Protein AF-A0A1R1PFE2-F1 (afdb_monomer)

Radius of gyration: 29.37 Å; Cα contacts (8 Å, |Δi|>4): 276; chains: 1; bounding box: 114×38×49 Å

Solvent-accessible surface area (backbone atoms only — not comparable to full-atom values): 11641 Å² total; per-residue (Å²): 134,82,61,95,84,36,70,69,56,54,50,52,54,53,52,52,52,48,65,69,34,67,71,51,29,71,62,24,33,92,53,70,49,75,45,36,42,87,55,94,52,93,76,65,85,71,45,52,68,42,72,46,80,43,71,43,98,85,69,41,49,30,39,38,36,42,38,34,38,42,28,73,34,73,60,37,39,33,41,36,44,38,32,28,34,55,36,84,89,75,78,39,76,41,78,35,34,31,37,38,34,33,31,49,39,68,60,37,52,53,55,48,50,59,49,51,73,69,66,46,64,71,59,44,62,66,43,67,45,73,80,48,31,57,80,78,45,78,63,76,42,76,43,79,77,42,70,30,71,66,50,52,52,51,52,53,51,51,52,53,52,49,48,58,73,67,59,81,63,63,77,74,73,76,78,82,80,82,76,88,76,83,85,81,91,81,85,91,83,86,81,89,80,86,133

Sequence (195 aa):
MVAPNSPTRVYNEVLDLIRKDRKLAKLFGNSIVGYGEPSYSRLQRNRSISNKVVLNKNGEKLQEIRFYIEGEKEEHYGVVNAKLIEDQSLKSWRYYHISVDVYKTKKMDEAFEELAGKKDTKLIEAYSNRQNQTSLVTPNLSIDMFSSPEYLKEKQLELQRKRVHSGFFAPKNPKSNNDDGNASWFGIFKPSSRN

Organism: Zancudomyces culisetae (NCBI:txid1213189)

Nearest PDB structures (foldseek):
  2ciu-assembly1_A  TM=8.159E-01  e=2.181E-06  Saccharomyces cerevisiae
  6k7d-assembly1_A  TM=8.384E-01  e=2.688E-05  Escherichia coli K-12
  6k7e-assembly1_A  TM=8.298E-01  e=8.645E-05  Escherichia coli K-12
  5uwa-assembly2_B  TM=3.870E-01  e=4.119E-01  Escherichia coli K-12
  7rbp-assembly1_B-2  TM=3.729E-01  e=3.885E-01  Medicago truncatula

pLDDT: mean 78.87, std 17.61, range [35.22, 96.5]

Structure (mmCIF, N/CA/C/O backbone):
data_AF-A0A1R1PFE2-F1
#
_entry.id   AF-A0A1R1PFE2-F1
#
loop_
_atom_site.group_PDB
_atom_site.id
_atom_site.type_symbol
_atom_site.label_atom_id
_atom_site.label_alt_id
_atom_site.label_comp_id
_atom_site.label_asym_id
_atom_site.label_entity_id
_atom_site.label_seq_id
_atom_site.pdbx_PDB_ins_code
_atom_site.Cartn_x
_atom_site.Cartn_y
_atom_site.Cartn_z
_atom_site.occupancy
_atom_site.B_iso_or_equiv
_atom_site.auth_seq_id
_atom_site.auth_comp_id
_atom_site.auth_asym_id
_atom_site.auth_atom_id
_atom_site.pdbx_PDB_model_num
ATOM 1 N N . MET A 1 1 ? -13.313 -0.293 -24.701 1.00 43.88 1 MET A N 1
ATOM 2 C CA . MET A 1 1 ? -12.024 -1.012 -24.600 1.00 43.88 1 MET A CA 1
ATOM 3 C C . MET A 1 1 ? -11.134 -0.252 -23.631 1.00 43.88 1 MET A C 1
ATOM 5 O O . MET A 1 1 ? -10.949 0.941 -23.820 1.00 43.88 1 MET A O 1
ATOM 9 N N . VAL A 1 2 ? -10.661 -0.897 -22.565 1.00 52.00 2 VAL A N 1
ATOM 10 C CA . VAL A 1 2 ? -9.709 -0.292 -21.620 1.00 52.00 2 VAL A CA 1
ATOM 11 C C . VAL A 1 2 ? -8.324 -0.336 -22.266 1.00 52.00 2 VAL A C 1
ATOM 13 O O . VAL A 1 2 ? -7.940 -1.382 -22.787 1.00 52.00 2 VAL A O 1
ATOM 16 N N . ALA A 1 3 ? -7.593 0.783 -22.278 1.00 56.09 3 ALA A N 1
ATOM 17 C CA . ALA A 1 3 ? -6.254 0.818 -22.862 1.00 56.09 3 ALA A CA 1
ATOM 18 C C . ALA A 1 3 ? -5.361 -0.259 -22.205 1.00 56.09 3 ALA A C 1
ATOM 20 O O . ALA A 1 3 ? -5.412 -0.412 -20.977 1.00 56.09 3 ALA A O 1
ATOM 21 N N . PRO A 1 4 ? -4.537 -0.992 -22.981 1.00 58.81 4 PRO A N 1
ATOM 22 C CA . PRO A 1 4 ? -3.750 -2.126 -22.482 1.00 58.81 4 PRO A CA 1
ATOM 23 C C . PRO A 1 4 ? -2.794 -1.748 -21.343 1.00 58.81 4 PRO A C 1
ATOM 25 O O . PRO A 1 4 ? -2.430 -2.605 -20.552 1.00 58.81 4 PRO A O 1
ATOM 28 N N . ASN A 1 5 ? -2.486 -0.458 -21.210 1.00 65.81 5 ASN A N 1
ATOM 29 C CA . ASN A 1 5 ? -1.547 0.105 -20.246 1.00 65.81 5 ASN A CA 1
ATOM 30 C C . ASN A 1 5 ? -2.229 1.041 -19.224 1.00 65.81 5 ASN A C 1
ATOM 32 O O . ASN A 1 5 ? -1.596 1.933 -18.667 1.00 65.81 5 ASN A O 1
ATOM 36 N N . SER A 1 6 ? -3.544 0.906 -19.016 1.00 78.31 6 SER A N 1
ATOM 37 C CA . SER A 1 6 ? -4.279 1.768 -18.080 1.00 78.31 6 SER A CA 1
ATOM 38 C C . SER A 1 6 ? -4.034 1.391 -16.606 1.00 78.31 6 SER A C 1
ATOM 40 O O . SER A 1 6 ? -3.926 0.204 -16.286 1.00 78.31 6 SER A O 1
ATOM 42 N N . PRO A 1 7 ? -4.056 2.366 -15.676 1.00 83.44 7 PRO A N 1
ATOM 43 C CA . PRO A 1 7 ? -3.973 2.089 -14.238 1.00 83.44 7 PRO A CA 1
ATOM 44 C C . PRO A 1 7 ? -5.100 1.182 -13.735 1.00 83.44 7 PRO A C 1
ATOM 46 O O . PRO A 1 7 ? -4.887 0.366 -12.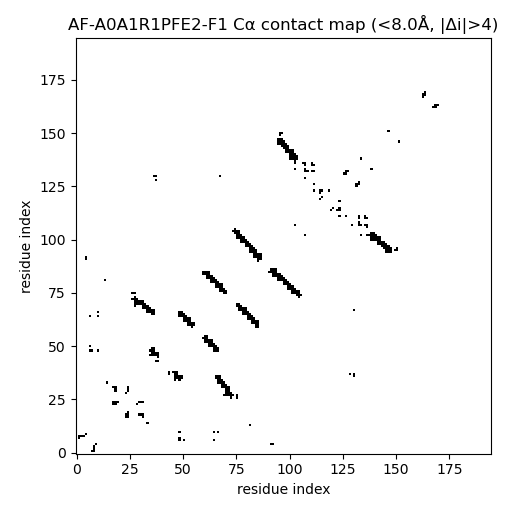847 1.00 83.44 7 PRO A O 1
ATOM 49 N N . THR A 1 8 ? -6.291 1.285 -14.327 1.00 86.19 8 THR A N 1
ATOM 50 C CA . THR A 1 8 ? -7.444 0.445 -13.983 1.00 86.19 8 THR A CA 1
ATOM 51 C C . THR A 1 8 ? -7.189 -1.028 -14.277 1.00 86.19 8 THR A C 1
ATOM 53 O O . THR A 1 8 ? -7.578 -1.887 -13.491 1.00 86.19 8 THR A O 1
ATOM 56 N N . ARG A 1 9 ? -6.511 -1.336 -15.389 1.00 86.31 9 ARG A N 1
ATOM 57 C CA . ARG A 1 9 ? -6.152 -2.716 -15.725 1.00 86.31 9 ARG A CA 1
ATOM 58 C C . ARG A 1 9 ? -5.183 -3.289 -14.697 1.00 86.31 9 ARG A C 1
ATOM 60 O O . ARG A 1 9 ? -5.445 -4.358 -14.160 1.00 86.31 9 ARG A O 1
ATOM 67 N N . VAL A 1 10 ? -4.115 -2.553 -14.402 1.00 88.00 10 VAL A N 1
ATOM 68 C CA . VAL A 1 10 ? -3.114 -2.968 -13.413 1.00 88.00 10 VAL A CA 1
ATOM 69 C C . VAL A 1 10 ? -3.756 -3.171 -12.042 1.00 88.00 10 VAL A C 1
ATOM 71 O O . VAL A 1 10 ? -3.499 -4.174 -11.387 1.00 88.00 10 VAL A O 1
ATOM 74 N N . TYR A 1 11 ? -4.634 -2.257 -11.627 1.00 91.06 11 TYR A N 1
ATOM 75 C CA . TYR A 1 11 ? -5.403 -2.394 -10.393 1.00 91.06 11 TYR A CA 1
ATOM 76 C C . TYR A 1 11 ? -6.200 -3.705 -10.349 1.00 91.06 11 TYR A C 1
ATOM 78 O O . TYR A 1 11 ? -6.096 -4.439 -9.369 1.00 91.06 11 TYR A O 1
ATOM 86 N N . ASN A 1 12 ? -6.946 -4.029 -11.410 1.00 91.62 12 ASN A N 1
ATOM 87 C CA . ASN A 1 12 ? -7.734 -5.262 -11.466 1.00 91.62 12 ASN A CA 1
ATOM 88 C C . ASN A 1 12 ? -6.840 -6.510 -11.403 1.00 91.62 12 ASN A C 1
ATOM 90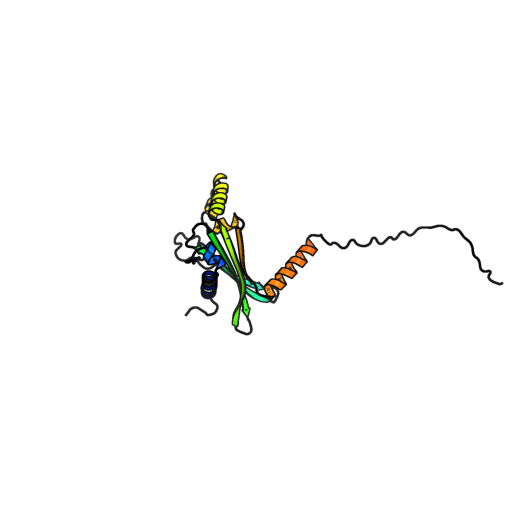 O O . ASN A 1 12 ? -7.125 -7.425 -10.636 1.00 91.62 12 ASN A O 1
ATOM 94 N N . GLU A 1 13 ? -5.736 -6.529 -12.155 1.00 91.56 13 GLU A N 1
ATOM 95 C CA . GLU A 1 13 ? -4.792 -7.652 -12.155 1.00 91.56 13 GLU A CA 1
ATOM 96 C C . GLU A 1 13 ? -4.157 -7.862 -10.771 1.00 91.56 13 GLU A C 1
ATOM 98 O O . GLU A 1 13 ? -4.131 -8.983 -10.264 1.00 91.56 13 GLU A O 1
ATOM 103 N N . VAL A 1 14 ? -3.695 -6.789 -10.119 1.00 93.25 14 VAL A N 1
ATOM 104 C CA . VAL A 1 14 ? -3.098 -6.863 -8.775 1.00 93.25 14 VAL A CA 1
ATOM 105 C C . VAL A 1 14 ? -4.138 -7.269 -7.729 1.00 93.25 14 VAL A C 1
ATOM 107 O O . VAL A 1 14 ? -3.838 -8.078 -6.852 1.00 93.25 14 VAL A O 1
ATOM 110 N N . LEU A 1 15 ? -5.372 -6.769 -7.823 1.00 94.25 15 LEU A N 1
ATOM 111 C CA . LEU A 1 15 ? -6.454 -7.164 -6.921 1.00 94.25 15 LEU A CA 1
ATOM 112 C C . LEU A 1 15 ? -6.786 -8.658 -7.054 1.00 94.25 15 LEU A C 1
ATOM 114 O O . LEU A 1 15 ? -7.001 -9.338 -6.049 1.00 94.25 15 LEU A O 1
ATOM 118 N N . ASP A 1 16 ? -6.776 -9.194 -8.271 1.00 93.69 16 ASP A N 1
ATOM 119 C CA . ASP A 1 16 ? -6.989 -10.622 -8.503 1.00 93.69 16 ASP A CA 1
ATOM 120 C C . ASP A 1 16 ? -5.822 -11.480 -7.997 1.00 93.69 16 ASP A C 1
ATOM 122 O O . ASP A 1 16 ? -6.052 -12.583 -7.496 1.00 93.69 16 ASP A O 1
ATOM 126 N N . LEU A 1 17 ? -4.580 -10.986 -8.069 1.00 93.56 17 LEU A N 1
ATOM 127 C CA . LEU A 1 17 ? -3.429 -11.635 -7.428 1.00 93.56 17 LEU A CA 1
ATOM 128 C C . LEU A 1 17 ? -3.598 -11.684 -5.904 1.00 93.56 17 LEU A C 1
ATOM 130 O O . LEU A 1 17 ? -3.383 -12.734 -5.301 1.00 93.56 17 LEU A O 1
ATOM 134 N N . ILE A 1 18 ? -4.043 -10.585 -5.291 1.00 93.75 18 ILE A N 1
ATOM 135 C CA . ILE A 1 18 ? -4.305 -10.491 -3.847 1.00 93.75 18 ILE A CA 1
ATOM 136 C C . ILE A 1 18 ? -5.371 -11.489 -3.405 1.00 93.75 18 ILE A C 1
ATOM 138 O O . ILE A 1 18 ? -5.176 -12.203 -2.423 1.00 93.75 18 ILE A O 1
ATOM 142 N N . ARG A 1 19 ? -6.474 -11.589 -4.152 1.00 93.88 19 ARG A N 1
ATOM 143 C CA . ARG A 1 19 ? -7.563 -12.538 -3.868 1.00 93.88 19 ARG A CA 1
ATOM 144 C C . ARG A 1 19 ? -7.112 -13.996 -3.912 1.00 93.88 19 ARG A C 1
ATOM 146 O O . ARG A 1 19 ? -7.687 -14.832 -3.223 1.00 93.88 19 ARG A O 1
ATOM 153 N N . LYS A 1 20 ? -6.096 -14.312 -4.718 1.00 93.56 20 LYS A N 1
ATOM 154 C CA . LYS A 1 20 ? -5.545 -15.669 -4.854 1.00 93.56 20 LYS A CA 1
ATOM 155 C C . LYS A 1 20 ? -4.498 -16.003 -3.789 1.00 93.56 20 LYS A C 1
ATOM 157 O O . LYS A 1 20 ? -4.186 -17.181 -3.606 1.00 93.56 20 LYS A O 1
ATOM 162 N N . ASP A 1 21 ? -3.946 -15.012 -3.090 1.00 94.12 21 ASP A N 1
ATOM 163 C CA . ASP A 1 21 ? -2.934 -15.248 -2.061 1.00 94.12 21 ASP A CA 1
ATOM 164 C C . ASP A 1 21 ? -3.570 -15.800 -0.777 1.00 94.12 21 ASP A C 1
ATOM 166 O O . ASP A 1 21 ? -4.373 -15.153 -0.102 1.00 94.12 21 ASP A O 1
ATOM 170 N N . ARG A 1 22 ? -3.147 -17.009 -0.388 1.00 93.12 22 ARG A N 1
ATOM 171 C CA . ARG A 1 22 ? -3.618 -17.694 0.823 1.00 93.12 22 ARG A CA 1
ATOM 172 C C . ARG A 1 22 ? -3.318 -16.915 2.106 1.00 93.12 22 ARG A C 1
ATOM 174 O O . ARG A 1 22 ? -4.089 -17.009 3.061 1.00 93.12 22 ARG A O 1
ATOM 181 N N . LYS A 1 23 ? -2.205 -16.174 2.165 1.00 92.81 23 LYS A N 1
ATOM 182 C CA . LYS A 1 23 ? -1.830 -15.384 3.350 1.00 92.81 23 LYS A CA 1
ATOM 183 C C . LYS A 1 23 ? -2.816 -14.242 3.560 1.00 92.81 23 LYS A C 1
ATOM 185 O O . LYS A 1 23 ? -3.289 -14.047 4.678 1.00 92.81 23 LYS A O 1
ATOM 190 N N . LEU A 1 24 ? -3.154 -13.537 2.483 1.00 92.88 24 LEU A N 1
ATOM 191 C CA . LEU A 1 24 ? -4.098 -12.424 2.512 1.00 92.88 24 LEU A CA 1
ATOM 192 C C . LEU A 1 24 ? -5.528 -12.919 2.725 1.00 92.88 24 LEU A C 1
ATOM 194 O O . LEU A 1 24 ? -6.220 -12.368 3.574 1.00 92.88 24 LEU A O 1
ATOM 198 N N . ALA A 1 25 ? -5.931 -14.020 2.087 1.00 92.38 25 ALA A N 1
ATOM 199 C CA . ALA A 1 25 ? -7.238 -14.634 2.323 1.00 92.38 25 ALA A CA 1
ATOM 200 C C . ALA A 1 25 ? -7.441 -15.049 3.795 1.00 92.38 25 ALA A C 1
ATOM 202 O O . ALA A 1 25 ? -8.520 -14.879 4.357 1.00 92.38 25 ALA A O 1
ATOM 203 N N . LYS A 1 26 ? -6.395 -15.530 4.484 1.00 92.62 26 LYS A N 1
ATOM 204 C CA . LYS A 1 26 ? -6.483 -15.852 5.921 1.00 92.62 26 LYS A CA 1
ATOM 205 C C . LYS A 1 26 ? -6.736 -14.609 6.788 1.00 92.62 26 LYS A C 1
ATOM 207 O O . LYS A 1 26 ? -7.458 -14.700 7.789 1.00 92.62 26 LYS A O 1
ATOM 212 N N . LEU A 1 27 ? -6.133 -13.479 6.415 1.00 92.69 27 LEU A N 1
ATOM 213 C CA . LEU A 1 27 ? -6.223 -12.210 7.141 1.00 92.69 27 LEU A CA 1
ATOM 214 C C . LEU A 1 27 ? -7.525 -11.463 6.850 1.00 92.69 27 LEU A C 1
ATOM 216 O O . LEU A 1 27 ? -8.193 -11.051 7.785 1.00 92.69 27 LEU A O 1
ATOM 220 N N . PHE A 1 28 ? -7.902 -11.320 5.583 1.00 92.56 28 PHE A N 1
ATOM 221 C CA . PHE A 1 28 ? -9.037 -10.502 5.153 1.00 92.56 28 PHE A CA 1
ATOM 222 C C . PHE A 1 28 ? -10.330 -11.312 4.955 1.00 92.56 28 PHE A C 1
ATOM 224 O O . PHE A 1 28 ? -11.418 -10.750 5.023 1.00 92.56 28 PHE A O 1
ATOM 231 N N . GLY A 1 29 ? -10.242 -12.631 4.778 1.00 91.62 29 GLY A N 1
ATOM 232 C CA . GLY A 1 29 ? -11.374 -13.496 4.431 1.00 91.62 29 GLY A CA 1
ATOM 233 C C . GLY A 1 29 ? -11.414 -13.836 2.939 1.00 91.62 29 GLY A C 1
ATOM 234 O O . GLY A 1 29 ? -10.490 -13.525 2.186 1.00 91.62 29 GLY A O 1
ATOM 235 N N . ASN A 1 30 ? -12.490 -14.500 2.511 1.00 86.44 30 ASN A N 1
ATOM 236 C CA . ASN A 1 30 ? -12.623 -14.987 1.131 1.00 86.44 30 ASN A CA 1
ATOM 237 C C . ASN A 1 30 ? -13.051 -13.888 0.148 1.00 86.44 30 ASN A C 1
ATOM 239 O O . ASN A 1 30 ? -12.786 -13.990 -1.049 1.00 86.44 30 ASN A O 1
ATOM 243 N N . SER A 1 31 ? -13.713 -12.843 0.646 1.00 90.81 31 SER A N 1
ATOM 244 C CA . SER A 1 31 ? -14.108 -11.681 -0.144 1.00 90.81 31 SER A CA 1
ATOM 245 C C . SER A 1 31 ? -13.174 -10.520 0.165 1.00 90.81 31 SER A C 1
ATOM 247 O O . SER A 1 31 ? -13.161 -10.024 1.289 1.00 90.81 31 SER A O 1
ATOM 249 N N . ILE A 1 32 ? -12.385 -10.106 -0.829 1.00 93.69 32 ILE A N 1
ATOM 250 C CA . ILE A 1 32 ? -11.508 -8.934 -0.742 1.00 93.69 32 ILE A CA 1
ATOM 251 C C . ILE A 1 32 ? -11.977 -7.901 -1.763 1.00 93.69 32 ILE A C 1
ATOM 253 O O . ILE A 1 32 ? -12.046 -8.166 -2.975 1.00 93.69 32 ILE A O 1
ATOM 257 N N . VAL A 1 33 ? -12.285 -6.710 -1.259 1.00 92.25 33 VAL A N 1
ATOM 258 C CA . VAL A 1 33 ? -12.727 -5.552 -2.030 1.00 92.25 33 VAL A CA 1
ATOM 259 C C . VAL A 1 33 ? -11.604 -4.526 -2.048 1.00 92.25 33 VAL A C 1
ATOM 261 O O . VAL A 1 33 ? -11.030 -4.206 -1.012 1.00 92.25 33 VAL A O 1
ATOM 264 N N . GLY A 1 34 ? -11.290 -4.015 -3.236 1.00 90.50 34 GLY A N 1
ATOM 265 C CA . GLY A 1 34 ? -10.350 -2.915 -3.412 1.00 90.50 34 GLY A CA 1
ATOM 266 C C . GLY A 1 34 ? -11.072 -1.600 -3.693 1.00 90.50 34 GLY A C 1
ATOM 267 O O . GLY A 1 34 ? -12.157 -1.586 -4.280 1.00 90.50 34 GLY A O 1
ATOM 268 N N . TYR A 1 35 ? -10.461 -0.484 -3.309 1.00 88.88 35 TYR A N 1
ATOM 269 C CA . TYR A 1 35 ? -10.927 0.855 -3.657 1.00 88.88 35 TYR A CA 1
ATOM 270 C C . TYR A 1 35 ? -9.765 1.849 -3.772 1.00 88.88 35 TYR A C 1
ATOM 272 O O . TYR A 1 35 ? -8.727 1.716 -3.122 1.00 88.88 35 TYR A O 1
ATOM 280 N N . GLY A 1 36 ? -9.946 2.855 -4.631 1.00 86.44 36 GLY A N 1
ATOM 281 C CA . GLY A 1 36 ? -8.975 3.928 -4.859 1.00 86.44 36 GLY A CA 1
ATOM 282 C C . GLY A 1 36 ? -8.885 4.939 -3.710 1.00 86.44 36 GLY A C 1
ATOM 283 O O . GLY A 1 36 ? -9.468 4.749 -2.641 1.00 86.44 36 GLY A O 1
ATOM 284 N N . GLU A 1 37 ? -8.168 6.036 -3.939 1.00 80.31 37 GLU A N 1
ATOM 285 C CA . GLU A 1 37 ? -8.013 7.123 -2.969 1.00 80.31 37 GLU A CA 1
ATOM 286 C C . GLU A 1 37 ? -9.336 7.862 -2.699 1.00 80.31 37 GLU A C 1
ATOM 288 O O . GLU A 1 37 ? -10.210 7.935 -3.577 1.00 80.31 37 GLU A O 1
ATOM 293 N N . PRO A 1 38 ? -9.511 8.411 -1.481 1.00 68.31 38 PRO A N 1
ATOM 294 C CA . PRO A 1 38 ? -10.671 9.229 -1.179 1.00 68.31 38 PRO A CA 1
ATOM 295 C C . PRO A 1 38 ? -10.587 10.515 -1.999 1.00 68.31 38 PRO A C 1
ATOM 297 O O . PRO A 1 38 ? -9.600 11.246 -1.941 1.00 68.31 38 PRO A O 1
ATOM 300 N N . SER A 1 39 ? -11.643 10.825 -2.746 1.00 60.34 39 SER A N 1
ATOM 301 C CA . SER A 1 39 ? -11.809 12.174 -3.282 1.00 60.34 39 SER A CA 1
ATOM 302 C C . SER A 1 39 ? -12.362 13.082 -2.183 1.00 60.34 39 SER A C 1
ATOM 304 O O . SER A 1 39 ? -13.278 12.687 -1.464 1.00 60.34 39 SER A O 1
ATOM 306 N N . TYR A 1 40 ? -11.855 14.314 -2.089 1.00 56.09 40 TYR A N 1
ATOM 307 C CA . TYR A 1 40 ? -12.369 15.358 -1.187 1.00 56.09 40 TYR A CA 1
ATOM 308 C C . TYR A 1 40 ? -13.833 15.761 -1.477 1.00 56.09 40 TYR A C 1
ATOM 310 O O . TYR A 1 40 ? -14.453 16.470 -0.685 1.00 56.09 40 TYR A O 1
ATOM 318 N N . SER A 1 41 ? -14.416 15.326 -2.601 1.00 53.50 41 SER A N 1
ATOM 319 C CA . SER A 1 41 ? -15.817 15.601 -2.929 1.00 53.50 41 SER A CA 1
ATOM 320 C C . SER A 1 41 ? -16.779 14.722 -2.121 1.00 53.50 41 SER A C 1
ATOM 322 O O . SER A 1 41 ? -16.663 13.497 -2.105 1.00 53.50 41 SER A O 1
ATOM 324 N N . ARG A 1 42 ? -17.806 15.347 -1.520 1.00 50.25 42 ARG A N 1
ATOM 325 C CA . ARG A 1 42 ? -18.917 14.683 -0.798 1.00 50.25 42 ARG A CA 1
ATOM 326 C C . ARG A 1 42 ? -19.623 13.596 -1.624 1.00 50.25 42 ARG A C 1
ATOM 328 O O . ARG A 1 42 ? -20.224 12.687 -1.061 1.00 50.25 42 ARG A O 1
ATOM 335 N N . LEU A 1 43 ? -19.532 13.653 -2.953 1.00 47.88 43 LEU A N 1
ATOM 336 C CA . LEU A 1 43 ? -20.025 12.617 -3.860 1.00 47.88 43 LEU A CA 1
ATOM 337 C C . LEU A 1 43 ? -18.941 11.545 -4.069 1.00 47.88 43 LEU A C 1
ATOM 339 O O . LEU A 1 43 ? -18.383 11.406 -5.154 1.00 47.88 43 LEU A O 1
ATOM 343 N N . GLN A 1 44 ? -18.668 10.759 -3.023 1.00 51.94 44 GLN A N 1
ATOM 344 C CA . GLN A 1 44 ? -17.619 9.723 -2.941 1.00 51.94 44 GLN A CA 1
ATOM 345 C C . GLN A 1 44 ? -17.784 8.523 -3.908 1.00 51.94 44 GLN A C 1
ATOM 347 O O . GLN A 1 44 ? -17.138 7.490 -3.739 1.00 51.94 44 GLN A O 1
ATOM 352 N N . ARG A 1 45 ? -18.654 8.620 -4.922 1.00 53.50 45 ARG A N 1
ATOM 353 C CA . ARG A 1 45 ? -19.029 7.501 -5.803 1.00 53.50 45 ARG A CA 1
ATOM 354 C C . ARG A 1 45 ? -17.957 7.122 -6.831 1.00 53.50 45 ARG A C 1
ATOM 356 O O . ARG A 1 45 ? -18.045 6.035 -7.385 1.00 53.50 45 ARG A O 1
ATOM 363 N N . ASN A 1 46 ? -16.946 7.963 -7.069 1.00 60.56 46 ASN A N 1
ATOM 364 C CA . ASN A 1 46 ? -15.849 7.655 -7.992 1.00 60.56 46 ASN A CA 1
ATOM 365 C C . ASN A 1 46 ? -14.484 7.839 -7.307 1.00 60.56 46 ASN A C 1
ATOM 367 O O . ASN A 1 46 ? -13.866 8.900 -7.399 1.00 60.56 46 ASN A O 1
ATOM 371 N N . ARG A 1 47 ? -14.031 6.818 -6.567 1.00 71.75 47 ARG A N 1
ATOM 372 C CA . ARG A 1 47 ? -12.682 6.792 -5.977 1.00 71.75 47 ARG A CA 1
ATOM 373 C C . ARG A 1 47 ? -11.663 6.535 -7.090 1.00 71.75 47 ARG A C 1
ATOM 375 O O . ARG A 1 47 ? -11.619 5.434 -7.636 1.00 71.75 47 ARG A O 1
ATOM 382 N N . SER A 1 48 ? -10.861 7.543 -7.437 1.00 79.31 48 SER A N 1
ATOM 383 C CA . SER A 1 48 ? -9.800 7.385 -8.439 1.00 79.31 48 SER A CA 1
ATOM 384 C C . SER A 1 48 ? -8.673 6.522 -7.883 1.00 79.31 48 SER A C 1
ATOM 386 O O . SER A 1 48 ? -8.278 6.658 -6.7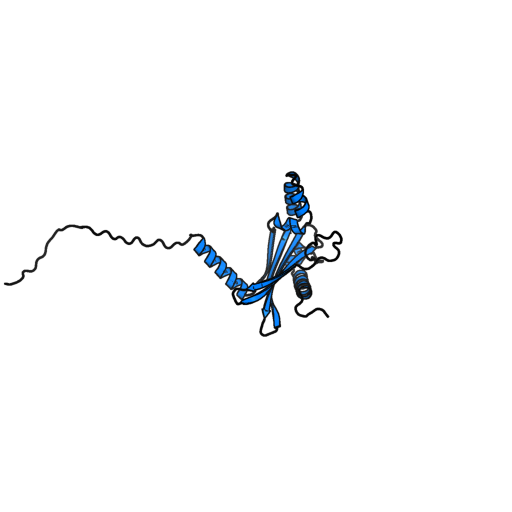27 1.00 79.31 48 SER A O 1
ATOM 388 N N . ILE A 1 49 ? -8.127 5.642 -8.714 1.00 84.75 49 ILE A N 1
ATOM 389 C CA . ILE A 1 49 ? -6.921 4.889 -8.373 1.00 84.75 49 ILE A CA 1
ATOM 390 C C . ILE A 1 49 ? -5.739 5.862 -8.389 1.00 84.75 49 ILE A C 1
ATOM 392 O O . ILE A 1 49 ? -5.556 6.594 -9.365 1.00 84.75 49 ILE A O 1
ATOM 396 N N . SER A 1 50 ? -4.949 5.865 -7.316 1.00 86.00 50 SER A N 1
ATOM 397 C CA . SER A 1 50 ? -3.729 6.665 -7.239 1.00 86.00 50 SER A CA 1
ATOM 398 C C . SER A 1 50 ? -2.695 6.075 -8.181 1.00 86.00 50 SER A C 1
ATOM 400 O O . SER A 1 50 ? -2.362 4.893 -8.079 1.00 86.00 50 SER A O 1
ATOM 402 N N . ASN A 1 51 ? -2.223 6.880 -9.124 1.00 89.38 51 ASN A N 1
ATOM 403 C CA . ASN A 1 51 ? -1.220 6.494 -10.103 1.00 89.38 51 ASN A CA 1
ATOM 404 C C . ASN A 1 51 ? -0.178 7.606 -10.198 1.00 89.38 51 ASN A C 1
ATOM 406 O O . ASN A 1 51 ? -0.524 8.769 -10.414 1.00 89.38 51 ASN A O 1
ATOM 410 N N . LYS A 1 52 ? 1.093 7.232 -10.098 1.00 90.44 52 LYS A N 1
ATOM 411 C CA . LYS A 1 52 ? 2.230 8.110 -10.336 1.00 90.44 52 LYS A CA 1
ATOM 412 C C . LYS A 1 52 ? 3.201 7.446 -11.300 1.00 90.44 52 LYS A C 1
ATOM 414 O O . LYS A 1 52 ? 3.567 6.294 -11.113 1.00 90.44 52 LYS A O 1
ATOM 419 N N . VAL A 1 53 ? 3.682 8.193 -12.289 1.00 89.94 53 VAL A N 1
ATOM 420 C CA . VAL A 1 53 ? 4.775 7.746 -13.162 1.00 89.94 53 VAL A CA 1
ATOM 421 C C . VAL A 1 53 ? 6.052 8.478 -12.758 1.00 89.94 53 VAL A C 1
ATOM 423 O O . VAL A 1 53 ? 6.086 9.706 -12.708 1.00 89.94 53 VAL A O 1
ATOM 426 N N . VAL A 1 54 ? 7.091 7.717 -12.434 1.00 90.00 54 VAL A N 1
ATOM 427 C CA . VAL A 1 54 ? 8.413 8.178 -11.995 1.00 90.00 54 VAL A CA 1
ATOM 428 C C . VAL A 1 54 ? 9.462 7.593 -12.933 1.00 90.00 54 VAL A C 1
ATOM 430 O O . VAL A 1 54 ? 9.282 6.503 -13.459 1.00 90.00 54 VAL A O 1
ATOM 433 N N . LEU A 1 55 ? 10.570 8.292 -13.159 1.00 89.38 55 LEU A N 1
ATOM 434 C CA . LEU A 1 55 ? 11.710 7.714 -13.869 1.00 89.38 55 LEU A CA 1
ATOM 435 C C . LEU A 1 55 ? 12.618 6.989 -12.874 1.00 89.38 55 LEU A C 1
ATOM 437 O O . LEU A 1 55 ? 13.023 7.563 -11.862 1.00 89.38 55 LEU A O 1
ATOM 441 N N . ASN A 1 56 ? 12.929 5.726 -13.155 1.00 84.25 56 ASN A N 1
ATOM 442 C CA . ASN A 1 56 ? 13.905 4.969 -12.384 1.00 84.25 56 ASN A CA 1
ATOM 443 C C . ASN A 1 56 ? 15.334 5.468 -12.688 1.00 84.25 56 ASN A C 1
ATOM 445 O O . ASN A 1 56 ? 15.570 6.170 -13.671 1.00 84.25 56 ASN A O 1
ATOM 449 N N . LYS A 1 57 ? 16.320 5.061 -11.882 1.00 82.38 57 LYS A N 1
ATOM 450 C CA . LYS A 1 57 ? 17.750 5.373 -12.072 1.00 82.38 57 LYS A CA 1
ATOM 451 C C . LYS A 1 57 ? 18.289 4.952 -13.440 1.00 82.38 57 LYS A C 1
ATOM 453 O O . LYS A 1 57 ? 19.231 5.563 -13.927 1.00 82.38 57 LYS A O 1
ATOM 458 N N . ASN A 1 58 ? 17.676 3.940 -14.051 1.00 82.19 58 ASN A N 1
ATOM 459 C CA . ASN A 1 58 ? 18.023 3.446 -15.383 1.00 82.19 58 ASN A CA 1
ATOM 460 C C . ASN A 1 58 ? 17.370 4.258 -16.521 1.00 82.19 58 ASN A C 1
ATOM 462 O O . ASN A 1 58 ? 17.545 3.921 -17.686 1.00 82.19 58 ASN A O 1
ATOM 466 N N . GLY A 1 59 ? 16.581 5.293 -16.207 1.00 84.19 59 GLY A N 1
ATOM 467 C CA . GLY A 1 59 ? 15.820 6.074 -17.189 1.00 84.19 59 GLY A CA 1
ATOM 468 C C . GLY A 1 59 ? 14.518 5.413 -17.661 1.00 84.19 59 GLY A C 1
ATOM 469 O O . GLY A 1 59 ? 13.831 5.954 -18.522 1.00 84.19 59 GLY A O 1
ATOM 470 N N . GLU A 1 60 ? 14.154 4.259 -17.101 1.00 87.50 60 GLU A N 1
ATOM 471 C CA . GLU A 1 60 ? 12.909 3.552 -17.413 1.00 87.50 60 GLU A CA 1
ATOM 472 C C . GLU A 1 60 ? 11.714 4.177 -16.679 1.00 87.50 60 GLU A C 1
ATOM 474 O O . GLU A 1 60 ? 11.851 4.665 -15.552 1.00 87.50 60 GLU A O 1
ATOM 479 N N . LYS A 1 61 ? 10.519 4.134 -17.282 1.00 89.81 61 LYS A N 1
ATOM 480 C CA . LYS A 1 61 ? 9.300 4.604 -16.614 1.00 89.81 61 LYS A CA 1
ATOM 481 C C . LYS A 1 61 ? 8.820 3.565 -15.606 1.00 89.81 61 LYS A C 1
ATOM 483 O O . LYS A 1 61 ? 8.491 2.438 -15.965 1.00 89.81 61 LYS A O 1
ATOM 488 N N . LEU A 1 62 ? 8.750 3.984 -14.352 1.00 90.62 62 LEU A N 1
ATOM 489 C CA . LEU A 1 62 ? 8.192 3.266 -13.220 1.00 90.62 62 L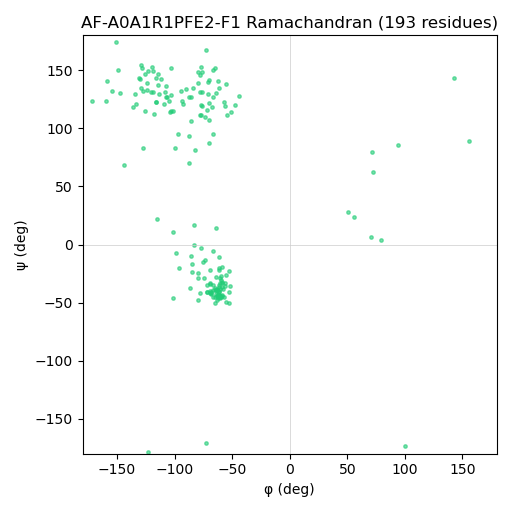EU A CA 1
ATOM 490 C C . LEU A 1 62 ? 6.797 3.821 -12.924 1.00 90.62 62 LEU A C 1
ATOM 492 O O . LEU A 1 62 ? 6.653 4.972 -12.521 1.00 90.62 62 LEU A O 1
ATOM 496 N N . GLN A 1 63 ? 5.768 3.009 -13.104 1.00 91.12 63 GLN A N 1
ATOM 497 C CA . GLN A 1 63 ? 4.414 3.331 -12.684 1.00 91.12 63 GLN A CA 1
ATOM 498 C C . GLN A 1 63 ? 4.172 2.768 -11.290 1.00 91.12 63 GLN A C 1
ATOM 500 O O . GLN A 1 63 ? 4.317 1.572 -11.049 1.00 91.12 63 GLN A O 1
ATOM 505 N N . GLU A 1 64 ? 3.790 3.642 -10.373 1.00 92.25 64 GLU A N 1
ATOM 506 C CA . GLU A 1 64 ? 3.402 3.314 -9.013 1.00 92.25 64 GLU A CA 1
ATOM 507 C C . GLU A 1 64 ? 1.893 3.467 -8.892 1.00 92.25 64 GLU A C 1
ATOM 509 O O . GLU A 1 64 ? 1.326 4.508 -9.229 1.00 92.25 64 GLU A O 1
ATOM 514 N N . ILE A 1 65 ? 1.244 2.417 -8.410 1.00 92.44 65 ILE A N 1
ATOM 515 C CA . ILE A 1 65 ? -0.181 2.394 -8.136 1.00 92.44 65 ILE A CA 1
ATOM 516 C C . ILE A 1 65 ? -0.379 2.092 -6.666 1.00 92.44 65 ILE A C 1
ATOM 518 O O . ILE A 1 65 ? 0.186 1.136 -6.128 1.00 92.44 65 ILE A O 1
ATOM 522 N N . ARG A 1 66 ? -1.226 2.903 -6.040 1.00 93.00 66 ARG A N 1
ATOM 523 C CA . ARG A 1 66 ? -1.633 2.720 -4.657 1.00 93.00 66 ARG A CA 1
ATOM 524 C C . ARG A 1 66 ? -3.145 2.642 -4.567 1.00 93.00 66 ARG A C 1
ATOM 526 O O . ARG A 1 66 ? -3.870 3.452 -5.146 1.00 93.00 66 ARG A O 1
ATOM 533 N N . PHE A 1 67 ? -3.612 1.651 -3.829 1.00 93.44 67 PHE A N 1
ATOM 534 C CA . PHE A 1 67 ? -5.021 1.485 -3.514 1.00 93.44 67 PHE A CA 1
ATOM 535 C C . PHE A 1 67 ? -5.170 0.785 -2.170 1.00 93.44 67 PHE A C 1
ATOM 537 O O . PHE A 1 67 ? -4.193 0.382 -1.539 1.00 93.44 67 PHE A O 1
ATOM 544 N N . TYR A 1 68 ? -6.406 0.675 -1.719 1.00 92.94 68 TYR A N 1
ATOM 545 C CA . TYR A 1 68 ? -6.742 0.160 -0.407 1.00 92.94 68 TYR A CA 1
ATOM 546 C C . TYR A 1 68 ? -7.606 -1.080 -0.543 1.00 92.94 68 TYR A C 1
ATOM 548 O O . TYR A 1 68 ? -8.352 -1.203 -1.516 1.00 92.94 68 TYR A O 1
ATOM 556 N N . ILE A 1 69 ? -7.489 -1.988 0.418 1.00 93.69 69 ILE A N 1
ATOM 557 C CA . ILE A 1 69 ? -8.264 -3.220 0.457 1.00 93.69 69 ILE A CA 1
ATOM 558 C C . ILE A 1 69 ? -8.919 -3.408 1.820 1.00 93.69 69 ILE A C 1
ATOM 560 O O . ILE A 1 69 ? -8.321 -3.147 2.865 1.00 93.69 69 ILE A O 1
ATOM 564 N N . GLU A 1 70 ? -10.134 -3.928 1.776 1.00 92.69 70 GLU A N 1
ATOM 565 C CA . GLU A 1 70 ? -10.892 -4.406 2.924 1.00 92.69 70 GLU A CA 1
ATOM 566 C C . GLU A 1 70 ? -11.395 -5.814 2.625 1.00 92.69 70 GLU A C 1
ATOM 568 O O . GLU A 1 70 ? -11.540 -6.224 1.467 1.00 92.69 70 GLU A O 1
ATOM 573 N N . GLY A 1 71 ? -11.619 -6.570 3.689 1.00 91.00 71 GLY A N 1
ATOM 574 C CA . GLY A 1 71 ? -12.132 -7.923 3.607 1.00 91.00 71 GLY A CA 1
ATOM 575 C C . GLY A 1 71 ? -13.414 -8.094 4.398 1.00 91.00 71 GLY A C 1
ATOM 576 O O . GLY A 1 71 ? -13.899 -7.168 5.039 1.00 91.00 71 GLY A O 1
ATOM 577 N N . GLU A 1 72 ? -13.923 -9.318 4.395 1.00 90.19 72 GLU A N 1
ATOM 578 C CA . GLU A 1 72 ? -15.013 -9.753 5.274 1.00 90.19 72 GLU A CA 1
ATOM 579 C C . GLU A 1 72 ? -14.682 -9.536 6.759 1.00 90.19 72 GLU A C 1
ATOM 581 O O . GLU A 1 72 ? -15.555 -9.225 7.565 1.00 90.19 72 GLU A O 1
ATOM 586 N N . LYS A 1 73 ? -13.404 -9.670 7.129 1.00 88.81 73 LYS A N 1
ATOM 587 C CA . LYS A 1 73 ? -12.936 -9.376 8.484 1.00 88.81 73 LYS A CA 1
ATOM 588 C C . LYS A 1 73 ? -12.618 -7.890 8.628 1.00 88.81 73 LYS A C 1
ATOM 590 O O . LYS A 1 73 ? -11.554 -7.438 8.211 1.00 88.81 73 LYS A O 1
ATOM 595 N N . GLU A 1 74 ? -13.487 -7.164 9.325 1.00 84.81 74 GLU A N 1
ATOM 596 C CA . GLU A 1 74 ? -13.330 -5.725 9.605 1.00 84.81 74 GLU A CA 1
ATOM 597 C C . GLU A 1 74 ? -12.150 -5.386 10.540 1.00 84.81 74 GLU A C 1
ATOM 599 O O . GLU A 1 74 ? -11.827 -4.218 10.760 1.00 84.81 74 GLU A O 1
ATOM 604 N N . GLU A 1 75 ? -11.472 -6.394 11.093 1.00 89.19 75 GLU A N 1
ATOM 605 C CA . GLU A 1 75 ? -10.308 -6.220 11.971 1.00 89.19 75 GLU A CA 1
ATOM 606 C C . GLU A 1 75 ? -9.064 -5.698 11.243 1.00 89.19 75 GLU A C 1
ATOM 608 O O . GLU A 1 75 ? -8.153 -5.155 11.882 1.00 89.19 75 GLU A O 1
ATOM 613 N N . HIS A 1 76 ? -9.010 -5.888 9.923 1.00 92.69 76 HIS A N 1
ATOM 614 C CA . HIS A 1 76 ? -7.841 -5.602 9.110 1.00 92.69 76 HIS A CA 1
ATOM 615 C C . HIS A 1 76 ? -8.153 -4.643 7.974 1.00 92.69 76 HIS A C 1
ATOM 617 O O . HIS A 1 76 ? -9.147 -4.765 7.266 1.00 92.69 76 HIS A O 1
ATOM 623 N N . TYR A 1 77 ? -7.216 -3.732 7.761 1.00 92.75 77 TYR A N 1
ATOM 624 C CA . TYR A 1 77 ? -7.251 -2.748 6.700 1.00 92.75 77 TYR A CA 1
ATOM 625 C C . TYR A 1 77 ? -5.948 -2.825 5.912 1.00 92.75 77 TYR A C 1
ATOM 627 O O . TYR A 1 77 ? -4.875 -2.875 6.515 1.00 92.75 77 TYR A O 1
ATOM 635 N N . GLY A 1 78 ? -6.014 -2.872 4.585 1.00 94.00 78 GLY A N 1
ATOM 636 C CA . GLY A 1 78 ? -4.832 -3.049 3.747 1.00 94.00 78 GLY A CA 1
ATOM 637 C C . GLY A 1 78 ? -4.542 -1.854 2.849 1.00 94.00 78 GLY A C 1
ATOM 638 O O . GLY A 1 78 ? -5.445 -1.234 2.289 1.00 94.00 78 GLY A O 1
ATOM 639 N N . VAL A 1 79 ? -3.258 -1.561 2.671 1.00 95.06 79 VAL A N 1
ATOM 640 C CA . VAL A 1 79 ? -2.739 -0.630 1.668 1.00 95.06 79 VAL A CA 1
ATOM 641 C C . VAL A 1 79 ? -1.877 -1.430 0.707 1.00 95.06 79 VAL A C 1
ATOM 643 O O . VAL A 1 79 ? -0.920 -2.082 1.114 1.00 95.06 79 VAL A O 1
ATOM 646 N N . VAL A 1 80 ? -2.213 -1.381 -0.573 1.00 95.50 80 VAL A N 1
ATOM 647 C CA . VAL A 1 80 ? -1.479 -2.075 -1.624 1.00 95.50 80 VAL A CA 1
ATOM 648 C C . VAL A 1 80 ? -0.625 -1.065 -2.362 1.00 95.50 80 VAL A C 1
ATOM 650 O O . VAL A 1 80 ? -1.132 -0.044 -2.830 1.00 95.50 80 VAL A O 1
ATOM 653 N N . ASN A 1 81 ? 0.657 -1.380 -2.500 1.00 95.00 81 ASN A N 1
ATOM 654 C CA . ASN A 1 81 ? 1.595 -0.622 -3.309 1.00 95.00 81 ASN A CA 1
ATOM 655 C C . ASN A 1 81 ? 2.118 -1.533 -4.421 1.00 95.00 81 ASN A C 1
ATOM 657 O O . ASN A 1 81 ? 2.838 -2.496 -4.165 1.00 95.00 81 ASN A O 1
ATOM 661 N N . ALA A 1 82 ? 1.761 -1.222 -5.662 1.00 94.69 82 ALA A N 1
ATOM 662 C CA . ALA A 1 82 ? 2.230 -1.935 -6.840 1.00 94.69 82 ALA A CA 1
ATOM 663 C C . ALA A 1 82 ? 3.116 -1.017 -7.680 1.00 94.69 82 ALA A C 1
ATOM 665 O O . ALA A 1 82 ? 2.736 0.103 -8.013 1.00 94.69 82 ALA A O 1
ATOM 666 N N . LYS A 1 83 ? 4.301 -1.499 -8.036 1.00 93.62 83 LYS A N 1
ATOM 667 C CA . LYS A 1 83 ? 5.265 -0.819 -8.895 1.00 93.62 83 LYS A CA 1
ATOM 668 C C . LYS A 1 83 ? 5.507 -1.654 -10.136 1.00 93.62 83 LYS A C 1
ATOM 670 O O . LYS A 1 83 ? 5.770 -2.854 -10.038 1.00 93.62 83 LYS A O 1
ATOM 675 N N . LEU A 1 84 ? 5.438 -1.017 -11.293 1.00 91.94 84 LEU A N 1
ATOM 676 C CA . LEU A 1 84 ? 5.594 -1.647 -12.593 1.00 91.94 84 LEU A CA 1
ATOM 677 C C . LEU A 1 84 ? 6.578 -0.847 -13.428 1.00 91.94 84 LEU A C 1
ATOM 679 O O . LEU A 1 84 ? 6.581 0.377 -13.365 1.00 91.94 84 LEU A O 1
ATOM 683 N N . ILE A 1 85 ? 7.387 -1.532 -14.225 1.00 91.00 85 ILE A N 1
ATOM 684 C CA . ILE A 1 85 ? 8.301 -0.899 -15.176 1.00 91.00 85 ILE A CA 1
ATOM 685 C C . ILE A 1 85 ? 7.764 -1.106 -16.588 1.00 91.00 85 ILE A C 1
ATOM 687 O O . ILE A 1 85 ? 7.303 -2.197 -16.929 1.00 91.00 85 ILE A O 1
ATOM 691 N N . GLU A 1 86 ? 7.813 -0.051 -17.397 1.00 86.12 86 GLU A N 1
ATOM 692 C CA . GLU A 1 86 ? 7.531 -0.124 -18.827 1.00 86.12 86 GLU A CA 1
ATOM 693 C C . GLU A 1 86 ? 8.689 -0.839 -19.532 1.00 86.12 86 GLU A C 1
ATOM 695 O O . GLU A 1 86 ? 9.816 -0.344 -19.556 1.00 86.12 86 GLU A O 1
ATOM 700 N N . ASP A 1 87 ? 8.412 -2.002 -20.115 1.00 81.88 87 ASP A N 1
ATOM 701 C CA . ASP A 1 87 ? 9.346 -2.675 -21.007 1.00 81.88 87 ASP A CA 1
ATOM 702 C C . ASP A 1 87 ? 9.312 -1.982 -22.375 1.00 81.88 87 ASP A C 1
ATOM 704 O O . ASP A 1 87 ? 8.315 -2.044 -23.102 1.00 81.88 87 ASP A O 1
ATOM 708 N N . GLN A 1 88 ? 10.409 -1.311 -22.728 1.00 76.69 88 GLN A N 1
ATOM 709 C CA . GLN A 1 88 ? 10.532 -0.591 -23.996 1.00 76.69 88 GLN A CA 1
ATOM 710 C C . GLN A 1 88 ? 10.469 -1.522 -25.215 1.00 76.69 88 GLN A C 1
ATOM 712 O O . GLN A 1 88 ? 10.014 -1.099 -26.279 1.00 76.69 88 GLN A O 1
ATOM 717 N N . SER A 1 89 ? 10.886 -2.782 -25.067 1.00 75.94 89 SER A N 1
ATOM 718 C CA . SER A 1 89 ? 10.937 -3.757 -26.161 1.00 75.94 89 SER A CA 1
ATOM 719 C C . SER A 1 89 ? 9.553 -4.317 -26.470 1.00 75.94 89 SER A C 1
ATOM 721 O O . SER A 1 89 ? 9.176 -4.461 -27.631 1.00 75.94 89 SER A O 1
ATOM 723 N N . LEU A 1 90 ? 8.777 -4.608 -25.423 1.00 73.00 90 LEU A N 1
ATOM 724 C CA . LEU A 1 90 ? 7.465 -5.251 -25.532 1.00 73.00 90 LEU A CA 1
ATOM 725 C C . LEU A 1 90 ? 6.290 -4.262 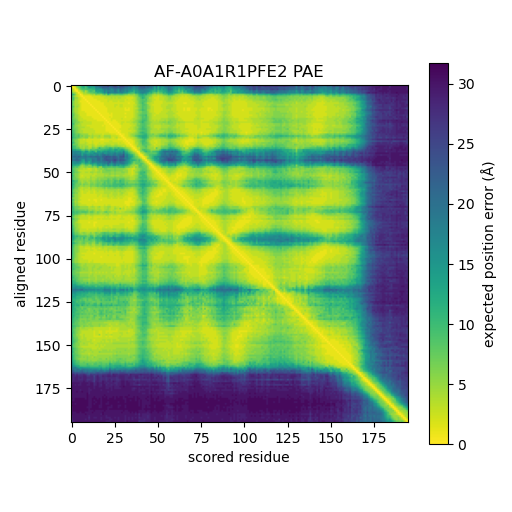-25.467 1.00 73.00 90 LEU A C 1
ATOM 727 O O . LEU A 1 90 ? 5.144 -4.659 -25.679 1.00 73.00 90 LEU A O 1
ATOM 731 N N . LYS A 1 91 ? 6.552 -2.977 -25.177 1.00 73.75 91 LYS A N 1
ATOM 732 C CA . LYS A 1 91 ? 5.534 -1.941 -24.895 1.00 73.75 91 LYS A CA 1
ATOM 733 C C . LYS A 1 91 ? 4.517 -2.377 -23.830 1.00 73.75 91 LYS A C 1
ATOM 735 O O . LYS A 1 91 ? 3.366 -1.926 -23.826 1.00 73.75 91 LYS A O 1
ATOM 740 N N . SER A 1 92 ? 4.945 -3.261 -22.934 1.00 78.19 92 SER A N 1
ATOM 741 C CA . SER A 1 92 ? 4.133 -3.869 -21.885 1.00 78.19 92 SER A CA 1
ATOM 742 C C . SER A 1 92 ? 4.698 -3.538 -20.514 1.00 78.19 92 SER A C 1
ATOM 744 O O . SER A 1 92 ? 5.903 -3.358 -20.352 1.00 78.19 92 SER A O 1
ATOM 746 N N . TRP A 1 93 ? 3.838 -3.512 -19.505 1.00 82.88 93 TRP A N 1
ATOM 747 C CA . TRP A 1 93 ? 4.272 -3.350 -18.124 1.00 82.88 93 TRP A CA 1
ATOM 748 C C . TRP A 1 93 ? 4.691 -4.691 -17.533 1.00 82.88 93 TRP A C 1
ATOM 750 O O . TRP A 1 93 ? 3.978 -5.684 -17.670 1.00 82.88 93 TRP A O 1
ATOM 760 N N . ARG A 1 94 ? 5.827 -4.709 -16.836 1.00 88.94 94 ARG A N 1
ATOM 761 C CA . ARG A 1 94 ? 6.266 -5.837 -16.007 1.00 88.94 94 ARG A CA 1
ATOM 762 C C . ARG A 1 94 ? 6.237 -5.446 -14.537 1.00 88.94 94 ARG A C 1
ATOM 764 O O . ARG A 1 94 ? 6.566 -4.311 -14.188 1.00 88.94 94 ARG A O 1
ATOM 771 N N . TYR A 1 95 ? 5.851 -6.375 -13.665 1.00 91.38 95 TYR A N 1
ATOM 772 C CA . TYR A 1 95 ? 5.870 -6.121 -12.227 1.00 91.38 95 TYR A CA 1
ATOM 773 C C . TYR A 1 95 ? 7.309 -5.897 -11.759 1.00 91.38 95 TYR A C 1
ATOM 775 O O . TYR A 1 95 ? 8.210 -6.672 -12.074 1.00 91.38 95 TYR A O 1
ATOM 783 N N . TYR A 1 96 ? 7.517 -4.822 -11.008 1.00 92.25 96 TYR A N 1
ATOM 784 C CA . TYR A 1 96 ? 8.792 -4.491 -10.382 1.00 92.25 96 TYR A CA 1
ATOM 785 C C . TYR A 1 96 ? 8.769 -4.857 -8.902 1.00 92.25 96 TYR A C 1
ATOM 787 O O . TYR A 1 96 ? 9.696 -5.505 -8.412 1.00 92.25 96 TYR A O 1
ATOM 795 N N . HIS A 1 97 ? 7.688 -4.485 -8.214 1.00 94.88 97 HIS A N 1
ATOM 796 C CA . HIS A 1 97 ? 7.452 -4.804 -6.812 1.00 94.88 97 HIS A CA 1
ATOM 797 C C . HIS A 1 97 ? 5.957 -4.712 -6.473 1.00 94.88 97 HIS A C 1
ATOM 799 O O . HIS A 1 97 ? 5.289 -3.795 -6.939 1.00 94.88 97 HIS A O 1
ATOM 805 N N . ILE A 1 98 ? 5.430 -5.622 -5.659 1.00 95.94 98 ILE A N 1
ATOM 806 C CA . ILE A 1 98 ? 4.070 -5.574 -5.117 1.00 95.94 98 ILE A CA 1
ATOM 807 C C . ILE A 1 98 ? 4.154 -5.881 -3.627 1.00 95.94 98 ILE A C 1
ATOM 809 O O . ILE A 1 98 ? 4.583 -6.969 -3.241 1.00 95.94 98 ILE A O 1
ATOM 813 N N . SER A 1 99 ? 3.688 -4.951 -2.801 1.00 96.25 99 SER A N 1
ATOM 814 C CA . SER A 1 99 ? 3.574 -5.143 -1.361 1.00 96.25 99 SER A CA 1
ATOM 815 C C . SER A 1 99 ? 2.181 -4.801 -0.849 1.00 96.25 99 SER A C 1
ATOM 817 O O . SER A 1 99 ? 1.462 -3.972 -1.416 1.00 96.25 99 SER A O 1
ATOM 819 N N . VAL A 1 100 ? 1.809 -5.458 0.246 1.00 96.50 100 VAL A N 1
ATOM 820 C CA . VAL A 1 100 ? 0.565 -5.212 0.972 1.00 96.50 100 VAL A CA 1
ATOM 821 C C . VAL A 1 100 ? 0.892 -4.931 2.426 1.00 96.50 100 VAL A C 1
ATOM 823 O O . VAL A 1 100 ? 1.363 -5.805 3.154 1.00 96.50 100 VAL A O 1
ATOM 826 N N . ASP A 1 101 ? 0.605 -3.710 2.849 1.00 96.12 101 ASP A N 1
ATOM 827 C CA . ASP A 1 101 ? 0.732 -3.271 4.228 1.00 96.12 101 ASP A CA 1
ATOM 828 C C . ASP A 1 101 ? -0.605 -3.469 4.940 1.00 96.12 101 ASP A C 1
ATOM 830 O O . ASP A 1 101 ? -1.632 -2.935 4.526 1.00 96.12 101 ASP A O 1
ATOM 834 N N . VAL A 1 102 ? -0.599 -4.262 6.006 1.00 95.06 102 VAL A N 1
ATOM 835 C CA . VAL A 1 102 ? -1.781 -4.635 6.784 1.00 95.06 102 VAL A CA 1
ATOM 836 C C . VAL A 1 102 ? -1.761 -3.908 8.120 1.00 95.06 102 VAL A C 1
ATOM 838 O O . VAL A 1 102 ? -0.811 -4.011 8.901 1.00 95.06 102 VAL A O 1
ATOM 841 N N . TYR A 1 103 ? -2.856 -3.223 8.403 1.00 93.88 103 TYR A N 1
ATOM 842 C CA . TYR A 1 103 ? -3.105 -2.442 9.602 1.00 93.88 103 TYR A CA 1
ATOM 843 C C . TYR A 1 103 ? -4.238 -3.085 10.399 1.00 93.88 103 TYR A C 1
ATOM 845 O O . TYR A 1 103 ? -5.162 -3.672 9.834 1.00 93.88 103 TYR A O 1
ATOM 853 N N . LYS A 1 104 ? -4.176 -2.989 11.726 1.00 93.44 104 LYS A N 1
ATOM 854 C CA . LYS A 1 104 ? -5.292 -3.348 12.604 1.00 93.44 104 LYS A CA 1
ATOM 855 C C . LYS A 1 104 ? -6.223 -2.155 12.760 1.00 93.44 104 LYS A C 1
ATOM 857 O O . LYS A 1 104 ? -5.771 -1.099 13.197 1.00 93.44 104 LYS A O 1
ATOM 862 N N . THR A 1 105 ? -7.508 -2.364 12.499 1.00 89.19 105 THR A N 1
ATOM 863 C CA . THR A 1 105 ? -8.554 -1.336 12.600 1.00 89.19 105 THR A CA 1
ATOM 864 C C . THR A 1 105 ? -8.542 -0.644 13.960 1.00 89.19 105 THR A C 1
ATOM 866 O O . THR A 1 105 ? -8.338 0.562 14.025 1.00 89.19 105 THR A O 1
ATOM 869 N N . LYS A 1 106 ? -8.540 -1.432 15.043 1.00 90.62 106 LYS A N 1
ATOM 870 C CA . LYS A 1 106 ? -8.483 -0.920 16.424 1.00 90.62 106 LYS A CA 1
ATOM 871 C C . LYS A 1 106 ? -7.319 0.042 16.683 1.00 90.62 106 LYS A C 1
ATOM 873 O O . LYS A 1 106 ? -7.505 1.060 17.327 1.00 90.62 106 LYS A O 1
ATOM 878 N N . LYS A 1 107 ? -6.128 -0.245 16.141 1.00 90.00 107 LYS A N 1
ATOM 879 C CA . LYS A 1 107 ? -4.956 0.624 16.335 1.00 90.00 107 LYS A CA 1
ATOM 880 C C . LYS A 1 107 ? -5.087 1.961 15.608 1.00 90.00 107 LYS A C 1
ATOM 882 O O . LYS A 1 107 ? -4.539 2.953 16.071 1.00 90.00 107 LYS A O 1
ATOM 887 N N . MET A 1 108 ? -5.750 1.976 14.451 1.00 86.69 108 MET A N 1
ATOM 888 C CA . MET A 1 108 ? -6.014 3.220 13.724 1.00 86.69 108 MET A CA 1
ATOM 889 C C . MET A 1 108 ? -7.062 4.060 14.444 1.00 86.69 108 MET A C 1
ATOM 891 O O . MET A 1 108 ? -6.870 5.267 14.564 1.00 86.69 108 MET A O 1
ATOM 895 N N . ASP A 1 109 ? -8.106 3.419 14.969 1.00 87.75 109 ASP A N 1
ATOM 896 C CA . ASP A 1 109 ? -9.147 4.094 15.743 1.00 87.75 109 ASP A CA 1
ATOM 897 C C . ASP A 1 109 ? -8.556 4.705 17.031 1.00 87.75 109 ASP A C 1
ATOM 899 O O . ASP A 1 109 ? -8.725 5.897 17.269 1.00 87.75 109 ASP A O 1
ATOM 903 N N . GLU A 1 110 ? -7.752 3.948 17.789 1.00 89.69 110 GLU A N 1
ATOM 904 C CA . GLU A 1 110 ? -7.041 4.436 18.987 1.00 89.69 110 GLU A CA 1
ATOM 905 C C . GLU A 1 110 ? -6.136 5.647 18.679 1.00 89.69 110 GLU A C 1
ATOM 907 O O . GLU A 1 110 ? -6.152 6.649 19.395 1.00 89.69 110 GLU A O 1
ATOM 912 N N . ALA A 1 111 ? -5.363 5.591 17.587 1.00 87.19 111 ALA A N 1
ATOM 913 C CA . ALA A 1 111 ? -4.493 6.697 17.181 1.00 87.19 111 ALA A CA 1
ATOM 914 C C . ALA A 1 111 ? -5.287 7.941 16.751 1.00 87.19 111 ALA A C 1
ATOM 916 O O . ALA A 1 111 ? -4.865 9.076 16.989 1.00 87.19 111 ALA A O 1
ATOM 917 N N . PHE A 1 112 ? -6.442 7.740 16.116 1.00 86.25 112 PHE A N 1
ATOM 918 C CA . PHE A 1 112 ? -7.340 8.825 15.747 1.00 86.25 112 PHE A CA 1
ATOM 919 C C . PHE A 1 112 ? -7.986 9.470 16.981 1.00 86.25 112 PHE A C 1
ATOM 921 O O . PHE A 1 112 ? -8.032 10.697 17.072 1.00 86.25 112 PHE A O 1
ATOM 928 N N . GLU A 1 113 ? -8.423 8.675 17.957 1.00 86.81 113 GLU A N 1
ATOM 929 C CA . GLU A 1 113 ? -8.963 9.171 19.226 1.00 86.81 113 GLU A CA 1
ATOM 930 C C . GLU A 1 113 ? -7.929 9.989 20.014 1.00 86.81 113 GLU A C 1
ATOM 932 O O . GLU A 1 113 ? -8.258 11.056 20.539 1.00 86.81 113 GLU A O 1
ATOM 937 N N . GLU A 1 114 ? -6.660 9.568 20.034 1.00 87.00 114 GLU A N 1
ATOM 938 C CA . GLU A 1 114 ? -5.577 10.330 20.671 1.00 87.00 114 GLU A CA 1
ATOM 939 C C . GLU A 1 114 ? -5.392 11.719 20.032 1.00 87.00 114 GLU A C 1
ATOM 941 O O . GLU A 1 114 ? -5.158 12.716 20.723 1.00 87.00 114 GLU A O 1
ATOM 946 N N . LEU A 1 115 ? -5.524 11.816 18.705 1.00 83.69 115 LEU A N 1
ATOM 947 C CA . LEU A 1 115 ? -5.507 13.101 18.001 1.00 83.69 115 LEU A CA 1
ATOM 948 C C . LEU A 1 115 ? -6.750 13.933 18.301 1.00 83.69 115 LEU A C 1
ATOM 950 O O . LEU A 1 115 ? -6.634 15.139 18.524 1.00 83.69 115 LEU A O 1
ATOM 954 N N . ALA A 1 116 ? -7.927 13.308 18.337 1.00 80.75 116 ALA A N 1
ATOM 955 C CA . ALA A 1 116 ? -9.173 13.992 18.658 1.00 80.75 116 ALA A CA 1
ATOM 956 C C . ALA A 1 116 ? -9.144 14.591 20.074 1.00 80.75 116 ALA A C 1
ATOM 958 O O . ALA A 1 116 ? -9.597 15.720 20.281 1.00 80.75 116 ALA A O 1
ATOM 959 N N . GLY A 1 117 ? -8.518 13.897 21.031 1.00 81.44 117 GLY A N 1
ATOM 960 C CA . GLY A 1 117 ? -8.286 14.391 22.390 1.00 81.44 117 GLY A CA 1
ATOM 961 C C . GLY A 1 117 ? -7.458 15.682 22.455 1.00 81.44 117 GLY A C 1
ATOM 962 O O . GLY A 1 117 ? -7.658 16.492 23.361 1.00 81.44 117 GLY A O 1
ATOM 963 N N . LYS A 1 118 ? -6.593 15.939 21.461 1.00 81.38 118 LYS A N 1
ATOM 964 C CA . LYS A 1 118 ? -5.785 17.171 21.349 1.00 81.38 118 LYS A CA 1
ATOM 965 C C . LYS A 1 118 ? -6.593 18.382 20.841 1.00 81.38 11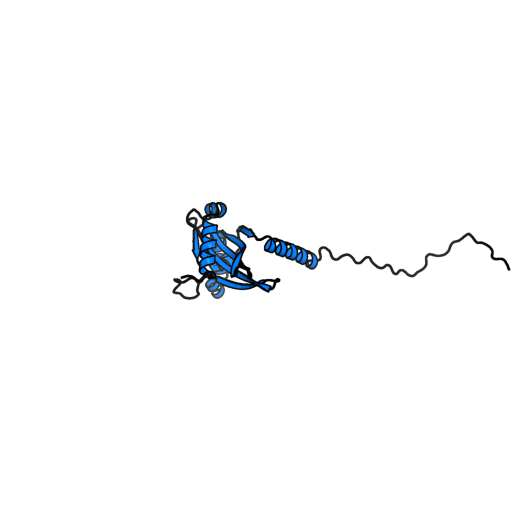8 LYS A C 1
ATOM 967 O O . LYS A 1 118 ? -6.056 19.485 20.808 1.00 81.38 118 LYS A O 1
ATOM 972 N N . LYS A 1 119 ? -7.882 18.203 20.501 1.00 76.81 119 LYS A N 1
ATOM 973 C CA . LYS A 1 119 ? -8.849 19.235 20.053 1.00 76.81 119 LYS A CA 1
ATOM 974 C C . LYS A 1 119 ? -8.420 20.062 18.831 1.00 76.81 119 LYS A C 1
ATOM 976 O O . LYS A 1 119 ? -8.927 21.165 18.626 1.00 76.81 119 LYS A O 1
ATOM 981 N N . ASP A 1 120 ? -7.533 19.537 17.993 1.00 80.94 120 ASP A N 1
ATOM 982 C CA . ASP A 1 120 ? -7.105 20.228 16.776 1.00 80.94 120 ASP A CA 1
ATOM 983 C C . ASP A 1 120 ? -8.043 19.895 15.605 1.00 80.94 120 ASP A C 1
ATOM 985 O O . ASP A 1 120 ? -7.903 18.881 14.918 1.00 80.94 120 ASP A O 1
ATOM 989 N N . THR A 1 121 ? -9.052 20.742 15.400 1.00 79.38 121 THR A N 1
ATOM 990 C CA . THR A 1 121 ? -10.153 20.501 14.451 1.00 79.38 121 THR A CA 1
ATOM 991 C C . THR A 1 121 ? -9.685 20.315 13.010 1.00 79.38 121 THR A C 1
ATOM 993 O O . THR A 1 121 ? -10.267 19.509 12.285 1.00 79.38 121 THR A O 1
ATOM 996 N N . LYS A 1 122 ? -8.601 20.988 12.606 1.00 80.00 122 LYS A N 1
ATOM 997 C CA . LYS A 1 122 ? -8.022 20.854 11.259 1.00 80.00 122 LYS A CA 1
ATOM 998 C C . LYS A 1 122 ? -7.392 19.483 11.043 1.00 80.00 122 LYS A C 1
ATOM 1000 O O . LYS A 1 122 ? -7.548 18.894 9.976 1.00 80.00 122 LYS A O 1
ATOM 1005 N N . LEU A 1 123 ? -6.686 18.969 12.051 1.00 74.50 123 LEU A N 1
ATOM 1006 C CA . LEU A 1 123 ? -6.091 17.635 11.986 1.00 74.50 123 LEU A CA 1
ATOM 1007 C C . LEU A 1 123 ? -7.179 16.560 11.996 1.00 74.50 123 LEU A C 1
ATOM 1009 O O . LEU A 1 123 ? -7.124 15.627 11.202 1.00 74.50 123 LEU A O 1
ATOM 1013 N N . ILE A 1 124 ? -8.206 16.721 12.829 1.00 79.12 124 ILE A N 1
ATOM 1014 C CA . ILE A 1 124 ? -9.339 15.788 12.889 1.00 79.12 124 ILE A CA 1
ATOM 1015 C C . ILE A 1 124 ? -10.043 15.697 11.528 1.00 79.12 124 ILE A C 1
ATOM 1017 O O . ILE A 1 124 ? -10.321 14.596 11.053 1.00 79.12 124 ILE A O 1
ATOM 1021 N N . GLU A 1 125 ? -10.282 16.830 10.861 1.00 80.12 125 GLU A N 1
ATOM 1022 C CA . GLU A 1 125 ? -10.880 16.848 9.523 1.00 80.12 125 GLU A CA 1
ATOM 1023 C C . GLU A 1 125 ? -9.990 16.135 8.491 1.00 80.12 125 GLU A C 1
ATOM 1025 O O . GLU A 1 125 ? -10.481 15.311 7.714 1.00 80.12 125 GLU A O 1
ATOM 1030 N N . ALA A 1 126 ? -8.674 16.369 8.536 1.00 74.56 126 ALA A N 1
ATOM 1031 C CA . ALA A 1 126 ? -7.710 15.717 7.651 1.00 74.56 126 ALA A CA 1
ATOM 1032 C C . ALA A 1 126 ? -7.674 14.185 7.822 1.00 74.56 126 ALA A C 1
ATOM 1034 O O . ALA A 1 126 ? -7.518 13.462 6.835 1.00 74.56 126 ALA A O 1
ATOM 1035 N N . TYR A 1 127 ? -7.868 13.680 9.044 1.00 77.75 127 TYR A N 1
ATOM 1036 C CA . TYR A 1 127 ? -7.824 12.247 9.377 1.00 77.75 127 TYR A CA 1
ATOM 1037 C C . TYR A 1 127 ? -9.198 11.582 9.5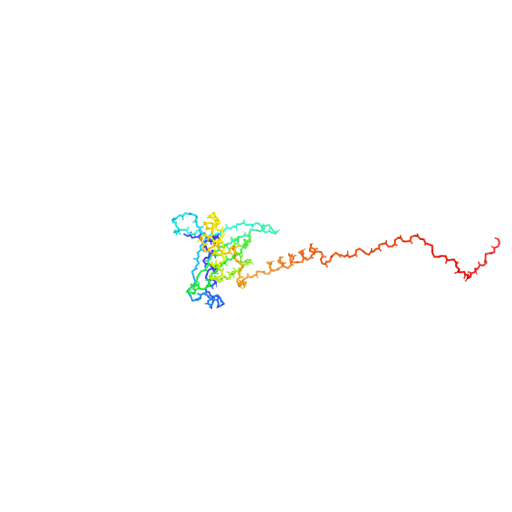27 1.00 77.75 127 TYR A C 1
ATOM 1039 O O . TYR A 1 127 ? -9.287 10.433 9.955 1.00 77.75 127 TYR A O 1
ATOM 1047 N N . SER A 1 128 ? -10.267 12.272 9.132 1.00 74.50 128 SER A N 1
ATOM 1048 C CA . SER A 1 128 ? -11.640 11.757 9.199 1.00 74.50 128 SER A CA 1
ATOM 1049 C C . SER A 1 128 ? -11.856 10.474 8.384 1.00 74.50 128 SER A C 1
ATOM 1051 O O . SER A 1 128 ? -12.665 9.628 8.754 1.00 74.50 128 SER A O 1
ATOM 1053 N N . ASN A 1 129 ? -11.110 10.297 7.289 1.00 78.44 129 ASN A N 1
ATOM 1054 C CA . ASN A 1 129 ? -11.171 9.096 6.461 1.00 78.44 129 ASN A CA 1
ATOM 1055 C C . ASN A 1 129 ? -10.173 8.037 6.944 1.00 78.44 129 ASN A C 1
ATOM 1057 O O . ASN A 1 129 ? -8.981 8.320 7.084 1.00 78.44 129 ASN A O 1
ATOM 1061 N N . ARG A 1 130 ? -10.623 6.779 7.052 1.00 77.88 130 ARG A N 1
ATOM 1062 C CA . ARG A 1 130 ? -9.793 5.619 7.446 1.00 77.88 130 ARG A CA 1
ATOM 1063 C C . ARG A 1 130 ? -8.502 5.476 6.631 1.00 77.88 130 ARG A C 1
ATOM 1065 O O . ARG A 1 130 ? -7.443 5.155 7.154 1.00 77.88 130 ARG A O 1
ATOM 1072 N N . GLN A 1 131 ? -8.563 5.808 5.347 1.00 78.38 131 GLN A N 1
ATOM 1073 C CA . GLN A 1 131 ? -7.411 5.838 4.444 1.00 78.38 131 GLN A CA 1
ATOM 1074 C C . GLN A 1 131 ? -6.298 6.782 4.907 1.00 78.38 131 GLN A C 1
ATOM 1076 O O . GLN A 1 131 ? -5.122 6.448 4.761 1.00 78.38 131 GLN A O 1
ATOM 1081 N N . ASN A 1 132 ? -6.657 7.933 5.471 1.00 79.06 132 ASN A N 1
ATOM 1082 C CA . ASN A 1 132 ? -5.707 8.926 5.963 1.00 79.06 132 ASN A CA 1
ATOM 1083 C C . ASN A 1 132 ? -5.158 8.519 7.334 1.00 79.06 132 ASN A C 1
ATOM 1085 O O . ASN A 1 132 ? -4.002 8.791 7.631 1.00 79.06 132 ASN A O 1
ATOM 1089 N N . GLN A 1 133 ? -5.933 7.784 8.137 1.00 79.81 133 GLN A N 1
ATOM 1090 C CA . GLN A 1 133 ? -5.466 7.244 9.420 1.00 79.81 133 GLN A CA 1
ATOM 1091 C C . GLN A 1 133 ? -4.285 6.271 9.256 1.00 79.81 133 GLN A C 1
ATOM 1093 O O . GLN A 1 133 ? -3.485 6.114 10.175 1.00 79.81 133 GLN A O 1
ATOM 1098 N N . THR A 1 134 ? -4.097 5.681 8.066 1.00 80.88 134 THR A N 1
ATOM 1099 C CA . THR A 1 134 ? -2.930 4.826 7.777 1.00 80.88 134 THR A CA 1
ATOM 1100 C C . THR A 1 134 ? -1.582 5.541 7.894 1.00 80.88 134 THR A C 1
ATOM 1102 O O . THR A 1 134 ? -0.574 4.866 8.074 1.00 80.88 134 THR A O 1
ATOM 1105 N N . SER A 1 135 ? -1.523 6.879 7.822 1.00 80.81 135 SER A N 1
ATOM 1106 C CA . SER A 1 135 ? -0.271 7.619 8.048 1.00 80.81 135 SER A CA 1
ATOM 1107 C C . SER A 1 135 ? 0.007 7.920 9.522 1.00 80.81 135 SER A C 1
ATOM 1109 O O . SER A 1 135 ? 1.099 8.379 9.845 1.00 80.81 135 SER A O 1
ATOM 1111 N N . LEU A 1 136 ? -0.962 7.681 10.410 1.00 81.25 136 LEU A N 1
ATOM 1112 C CA . LEU A 1 136 ? -0.815 7.876 11.855 1.00 81.25 136 LEU A CA 1
ATOM 1113 C C . LEU A 1 136 ? -0.185 6.666 12.542 1.00 81.25 136 LEU A C 1
ATOM 1115 O O . LEU A 1 136 ? 0.376 6.784 13.628 1.00 81.25 136 LEU A O 1
ATOM 1119 N N . VAL A 1 137 ? -0.299 5.497 11.915 1.00 87.25 137 VAL A N 1
ATOM 1120 C CA . VAL A 1 137 ? 0.070 4.215 12.508 1.00 87.25 137 VAL A CA 1
ATOM 1121 C C . VAL A 1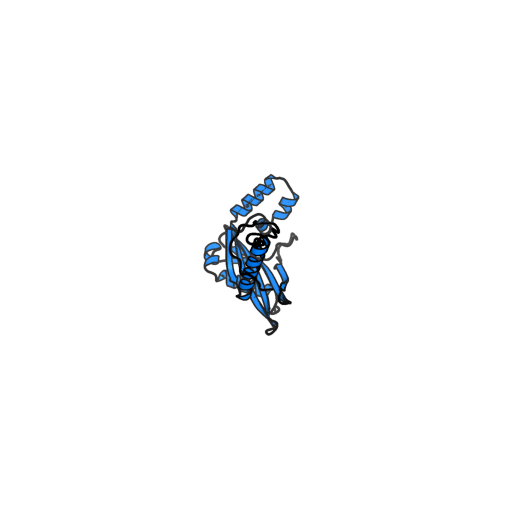 137 ? 1.046 3.498 11.591 1.00 87.25 137 VAL A C 1
ATOM 1123 O O . VAL A 1 137 ? 0.968 3.589 10.370 1.00 87.25 137 VAL A O 1
ATOM 1126 N N . THR A 1 138 ? 1.976 2.749 12.172 1.00 87.81 138 THR A N 1
ATOM 1127 C CA . THR A 1 138 ? 2.827 1.839 11.406 1.00 87.81 138 THR A CA 1
ATOM 1128 C C . THR A 1 138 ? 2.066 0.558 11.047 1.00 87.81 138 THR A C 1
ATOM 1130 O O . THR A 1 138 ? 1.242 0.082 11.835 1.00 87.81 138 THR A O 1
ATOM 1133 N N . PRO A 1 139 ? 2.322 -0.038 9.870 1.00 90.69 139 PRO A N 1
ATOM 1134 C CA . PRO A 1 139 ? 1.676 -1.290 9.506 1.00 90.69 139 PRO A CA 1
ATOM 1135 C C . PRO A 1 139 ? 2.066 -2.400 10.482 1.00 90.69 139 PRO A C 1
ATOM 1137 O O . PRO A 1 139 ? 3.214 -2.516 10.912 1.00 90.69 139 PRO A O 1
ATOM 1140 N N . ASN A 1 140 ? 1.096 -3.243 10.828 1.00 91.56 140 ASN A N 1
ATOM 1141 C CA . ASN A 1 140 ? 1.312 -4.397 11.694 1.00 91.56 140 ASN A CA 1
ATOM 1142 C C . ASN A 1 140 ? 2.097 -5.499 10.990 1.00 91.56 140 ASN A C 1
ATOM 1144 O O . ASN A 1 140 ? 2.855 -6.225 11.630 1.00 91.56 140 ASN A O 1
ATOM 1148 N N . LEU A 1 141 ? 1.857 -5.650 9.693 1.00 93.06 141 LEU A N 1
ATOM 1149 C CA . LEU A 1 141 ? 2.487 -6.650 8.857 1.00 93.06 141 LEU A CA 1
ATOM 1150 C C . LEU A 1 141 ? 2.629 -6.073 7.453 1.00 93.06 141 LEU A C 1
ATOM 1152 O O . LEU A 1 141 ? 1.653 -5.587 6.899 1.00 93.06 141 LEU A O 1
ATOM 1156 N N . SER A 1 142 ? 3.822 -6.161 6.877 1.00 93.31 142 SER A N 1
ATOM 1157 C CA . SER A 1 142 ? 4.043 -5.870 5.462 1.00 93.31 142 SER A CA 1
ATOM 1158 C C . SER A 1 142 ? 4.334 -7.185 4.752 1.00 93.31 142 SER A C 1
ATOM 1160 O O . SER A 1 142 ? 5.246 -7.921 5.140 1.00 93.31 142 SER A O 1
ATOM 1162 N N . ILE A 1 143 ? 3.509 -7.526 3.768 1.00 94.06 143 ILE A N 1
ATOM 1163 C CA . ILE A 1 143 ? 3.639 -8.739 2.967 1.00 94.06 143 ILE A CA 1
ATOM 1164 C C . ILE A 1 143 ? 4.218 -8.334 1.621 1.00 94.06 143 ILE A C 1
ATOM 1166 O O . ILE A 1 143 ? 3.569 -7.641 0.841 1.00 94.06 143 ILE A O 1
ATOM 1170 N N . ASP A 1 144 ? 5.431 -8.802 1.343 1.00 94.19 144 ASP A N 1
ATOM 1171 C CA . ASP A 1 144 ? 5.988 -8.748 -0.002 1.00 94.19 144 ASP A CA 1
ATOM 1172 C C . ASP A 1 144 ? 5.367 -9.874 -0.838 1.00 94.19 144 ASP A C 1
ATOM 1174 O O . ASP A 1 144 ? 5.580 -11.058 -0.560 1.00 94.19 144 ASP A O 1
ATOM 1178 N N . MET A 1 145 ? 4.543 -9.501 -1.815 1.00 93.00 145 MET A N 1
ATOM 1179 C CA . MET A 1 145 ? 3.905 -10.449 -2.727 1.00 93.00 145 MET A CA 1
ATOM 1180 C C . MET A 1 145 ? 4.806 -10.763 -3.913 1.00 93.00 145 MET A C 1
ATOM 1182 O O . MET A 1 145 ? 4.827 -11.891 -4.404 1.00 93.00 145 MET A O 1
ATOM 1186 N N . PHE A 1 146 ? 5.527 -9.755 -4.399 1.00 94.25 146 PHE A N 1
ATOM 1187 C CA . PHE A 1 146 ? 6.401 -9.892 -5.546 1.00 94.25 146 PHE A CA 1
ATOM 1188 C C . PHE A 1 146 ? 7.520 -8.859 -5.483 1.00 94.25 146 PHE A C 1
ATOM 1190 O O . PHE A 1 146 ? 7.272 -7.663 -5.367 1.00 94.25 146 PHE A O 1
ATOM 1197 N N . SER A 1 147 ? 8.749 -9.313 -5.693 1.00 94.44 147 SER A N 1
ATOM 1198 C CA . SER A 1 147 ? 9.913 -8.450 -5.844 1.00 94.44 147 SER A CA 1
ATOM 1199 C C . SER A 1 147 ? 10.755 -8.950 -7.005 1.00 94.44 147 SER A C 1
ATOM 1201 O O . SER A 1 147 ? 11.258 -10.073 -6.984 1.00 94.44 147 SER A O 1
ATOM 1203 N N . SER A 1 148 ? 10.913 -8.114 -8.030 1.00 92.81 148 SER A N 1
ATOM 1204 C CA . SER A 1 148 ? 11.801 -8.425 -9.149 1.00 92.81 148 SER A CA 1
ATOM 1205 C C . SER A 1 148 ? 13.267 -8.498 -8.685 1.00 92.81 148 SER A C 1
ATOM 1207 O O . SER A 1 148 ? 13.656 -7.803 -7.739 1.00 92.81 148 SER A O 1
ATOM 1209 N N . PRO A 1 149 ? 14.127 -9.285 -9.358 1.00 92.50 149 PRO A N 1
ATOM 1210 C CA . PRO A 1 149 ? 15.555 -9.334 -9.037 1.00 92.50 149 PRO A CA 1
ATOM 1211 C C . PRO A 1 149 ? 16.234 -7.959 -9.095 1.00 92.50 149 PRO A C 1
ATOM 1213 O O . PRO A 1 149 ? 17.108 -7.651 -8.284 1.00 92.50 149 PRO A O 1
ATOM 1216 N N . GLU A 1 150 ? 15.806 -7.112 -10.031 1.00 90.56 150 GLU A N 1
ATOM 1217 C CA . GLU A 1 150 ? 16.294 -5.741 -10.182 1.00 90.56 150 GLU A CA 1
ATOM 1218 C C . GLU A 1 150 ? 15.939 -4.873 -8.972 1.00 90.56 150 GLU A C 1
ATOM 1220 O O . GLU A 1 150 ? 16.821 -4.207 -8.425 1.00 90.56 150 GLU A O 1
ATOM 1225 N N . TYR A 1 151 ? 14.693 -4.952 -8.494 1.00 91.06 151 TYR A N 1
ATOM 1226 C CA . TYR A 1 151 ? 14.258 -4.258 -7.282 1.00 91.06 151 TYR A CA 1
ATOM 1227 C C . TYR A 1 151 ? 15.072 -4.684 -6.058 1.00 91.06 151 TYR A C 1
ATOM 1229 O O . TYR A 1 151 ? 15.553 -3.841 -5.295 1.00 91.06 151 TYR A O 1
ATOM 1237 N N . LEU A 1 152 ? 15.291 -5.991 -5.888 1.00 92.81 152 LEU A N 1
ATOM 1238 C CA . LEU A 1 152 ? 16.080 -6.523 -4.777 1.00 92.81 152 LEU A CA 1
ATOM 1239 C C . LEU A 1 152 ? 17.532 -6.037 -4.831 1.00 92.81 152 LEU A C 1
ATOM 1241 O O . LEU A 1 152 ? 18.077 -5.613 -3.809 1.00 92.81 152 LEU A O 1
ATOM 1245 N N . LYS A 1 153 ? 18.148 -6.039 -6.018 1.00 91.88 153 LYS A N 1
ATOM 1246 C CA . LYS A 1 153 ? 19.510 -5.530 -6.227 1.00 91.88 153 LYS A CA 1
ATOM 1247 C C . LYS A 1 153 ? 19.607 -4.041 -5.893 1.00 91.88 153 LYS A C 1
ATOM 1249 O O . LYS A 1 153 ? 20.546 -3.622 -5.214 1.00 91.88 153 LYS A O 1
ATOM 1254 N N . GLU A 1 154 ? 18.631 -3.242 -6.319 1.00 89.00 154 GLU A N 1
ATOM 1255 C CA . GLU A 1 154 ? 18.581 -1.816 -6.002 1.00 89.00 154 GLU A CA 1
ATOM 1256 C C . GLU A 1 154 ? 18.456 -1.578 -4.491 1.00 89.00 154 GLU A C 1
ATOM 1258 O O . GLU A 1 154 ? 19.186 -0.754 -3.932 1.00 89.00 154 GLU A O 1
ATOM 1263 N N . LYS A 1 155 ? 17.585 -2.329 -3.810 1.00 90.75 155 LYS A N 1
ATOM 1264 C CA . LYS A 1 155 ? 17.401 -2.230 -2.358 1.00 90.75 155 LYS A CA 1
ATOM 1265 C C . LYS A 1 155 ? 18.644 -2.644 -1.578 1.00 90.75 155 LYS A C 1
ATOM 1267 O O . LYS A 1 155 ? 19.001 -1.972 -0.612 1.00 90.75 155 LYS A O 1
ATOM 1272 N N . GLN A 1 156 ? 19.349 -3.687 -2.012 1.00 91.06 156 GLN A N 1
ATOM 1273 C CA . GLN A 1 156 ? 20.631 -4.081 -1.418 1.00 91.06 156 GLN A CA 1
ATOM 1274 C C . GLN A 1 156 ? 21.683 -2.976 -1.557 1.00 91.06 156 GLN A C 1
ATOM 1276 O O . GLN A 1 156 ? 22.356 -2.640 -0.580 1.00 91.06 156 GLN A O 1
ATOM 1281 N N . LEU A 1 157 ? 21.788 -2.363 -2.738 1.00 90.12 157 LEU A N 1
ATOM 1282 C CA . LEU A 1 157 ? 22.707 -1.250 -2.971 1.00 90.12 157 LEU A CA 1
ATOM 1283 C C . LEU A 1 157 ? 22.335 -0.020 -2.127 1.00 90.12 157 LEU A C 1
ATOM 1285 O O . LEU A 1 157 ? 23.214 0.650 -1.587 1.00 90.12 157 LEU A O 1
ATOM 1289 N N . GLU A 1 158 ? 21.041 0.273 -1.975 1.00 87.88 158 GLU A N 1
ATOM 1290 C CA . GLU A 1 158 ? 20.547 1.344 -1.102 1.00 87.88 158 GLU A CA 1
ATOM 1291 C C . GLU A 1 158 ? 20.953 1.106 0.362 1.00 87.88 158 GLU A C 1
ATOM 1293 O O . GLU A 1 158 ? 21.443 2.023 1.023 1.00 87.88 158 GLU A O 1
ATOM 1298 N N . LEU A 1 159 ? 20.819 -0.129 0.857 1.00 88.12 159 LEU A N 1
ATOM 1299 C CA . LEU A 1 159 ? 21.244 -0.508 2.207 1.00 88.12 159 LEU A CA 1
ATOM 1300 C C . LEU A 1 159 ? 22.759 -0.374 2.394 1.00 88.12 159 LEU A C 1
ATOM 1302 O O . LEU A 1 159 ? 23.202 0.148 3.417 1.00 88.12 159 LEU A O 1
ATOM 1306 N N . GLN A 1 160 ? 23.555 -0.796 1.410 1.00 88.00 160 GLN A N 1
ATOM 1307 C CA . GLN A 1 160 ? 25.010 -0.620 1.436 1.00 88.00 160 GLN A CA 1
ATOM 1308 C C . GLN A 1 160 ? 25.391 0.865 1.488 1.00 88.00 160 GLN A C 1
ATOM 1310 O O . GLN A 1 160 ? 26.192 1.260 2.332 1.00 88.00 160 GLN A O 1
ATOM 1315 N N . ARG A 1 161 ? 24.763 1.712 0.661 1.00 84.06 161 ARG A N 1
ATOM 1316 C CA . ARG A 1 161 ? 24.992 3.168 0.665 1.00 84.06 161 ARG A CA 1
ATOM 1317 C C . ARG A 1 161 ? 24.623 3.810 2.001 1.00 84.06 161 ARG A C 1
ATOM 1319 O O . ARG A 1 161 ? 25.393 4.617 2.513 1.00 84.06 161 ARG A O 1
ATOM 1326 N N . LYS A 1 162 ? 23.485 3.430 2.593 1.00 82.38 162 LYS A N 1
ATOM 1327 C CA . LYS A 1 162 ? 23.064 3.934 3.912 1.00 82.38 162 LYS A CA 1
ATOM 1328 C C . LYS A 1 162 ? 24.062 3.568 5.009 1.00 82.38 162 LYS A C 1
ATOM 1330 O O . LYS A 1 162 ? 24.377 4.427 5.821 1.00 82.38 162 LYS A O 1
ATOM 1335 N N . ARG A 1 163 ? 24.611 2.346 4.993 1.00 73.25 163 ARG A N 1
ATOM 1336 C CA . ARG A 1 163 ? 25.649 1.908 5.948 1.00 73.25 163 ARG A CA 1
ATOM 1337 C C . ARG A 1 163 ? 26.944 2.712 5.835 1.00 73.25 163 ARG A C 1
ATOM 1339 O O . ARG A 1 163 ? 27.562 3.005 6.854 1.00 73.25 163 ARG A O 1
ATOM 1346 N N . VAL A 1 164 ? 27.341 3.073 4.614 1.00 66.31 164 VAL A N 1
ATOM 1347 C CA . VAL A 1 164 ? 28.520 3.922 4.373 1.00 66.31 164 VAL A CA 1
ATOM 1348 C C . VAL A 1 164 ? 28.269 5.350 4.864 1.00 66.31 164 VAL A C 1
ATOM 1350 O O . VAL A 1 164 ? 29.145 5.952 5.475 1.00 66.31 164 VAL A O 1
ATOM 1353 N N . HIS A 1 165 ? 27.060 5.881 4.659 1.00 60.28 165 HIS A N 1
ATOM 1354 C CA . HIS A 1 165 ? 26.705 7.236 5.086 1.00 60.28 165 HIS A CA 1
ATOM 1355 C C . HIS A 1 165 ? 26.486 7.364 6.606 1.00 60.28 165 HIS A C 1
ATOM 1357 O O . HIS A 1 165 ? 26.759 8.414 7.175 1.00 60.28 165 HIS A O 1
ATOM 1363 N N . SER A 1 166 ? 26.050 6.300 7.290 1.00 59.94 166 SER A N 1
ATOM 1364 C CA . SER A 1 166 ? 25.794 6.299 8.739 1.00 59.94 166 SER A CA 1
ATOM 1365 C C . SER A 1 166 ? 27.040 6.072 9.614 1.00 59.94 166 SER A C 1
ATOM 1367 O O . SER A 1 166 ? 26.901 5.715 10.780 1.00 59.94 166 SER A O 1
ATOM 1369 N N . GLY A 1 167 ? 28.257 6.233 9.080 1.00 53.47 167 GLY A N 1
ATOM 1370 C CA . GLY A 1 167 ? 29.489 6.342 9.878 1.00 53.47 167 GLY A CA 1
ATOM 1371 C C . GLY A 1 167 ? 29.987 5.075 10.588 1.00 53.47 167 GLY A C 1
ATOM 1372 O O . GLY A 1 167 ? 30.966 5.151 11.323 1.00 53.47 167 GLY A O 1
ATOM 1373 N N . PHE A 1 168 ? 29.390 3.900 10.361 1.00 49.22 168 PHE A N 1
ATOM 1374 C CA . PHE A 1 168 ? 29.846 2.660 11.015 1.00 49.22 168 PHE A CA 1
ATOM 1375 C C . PHE A 1 168 ? 31.168 2.107 10.459 1.00 49.22 168 PHE A C 1
ATOM 1377 O O . PHE A 1 168 ? 31.791 1.263 11.094 1.00 49.22 168 PHE A O 1
ATOM 1384 N N . PHE A 1 169 ? 31.623 2.614 9.312 1.00 49.25 169 PHE A N 1
ATOM 1385 C CA . PHE A 1 169 ? 32.952 2.356 8.761 1.00 49.25 169 PHE A CA 1
ATOM 1386 C C . PHE A 1 169 ? 33.480 3.620 8.077 1.00 49.25 169 PHE A C 1
ATOM 1388 O O . PHE A 1 169 ? 33.627 3.670 6.859 1.00 49.25 169 PHE A O 1
ATOM 1395 N N . ALA A 1 170 ? 33.785 4.661 8.853 1.00 49.16 170 ALA A N 1
ATOM 1396 C CA . ALA A 1 170 ? 34.896 5.508 8.439 1.00 49.16 170 ALA A CA 1
ATOM 1397 C C . ALA A 1 170 ? 36.158 4.639 8.586 1.00 49.16 170 ALA A C 1
ATOM 1399 O O . ALA A 1 170 ? 36.424 4.185 9.707 1.00 49.16 170 ALA A O 1
ATOM 1400 N N . PRO A 1 171 ? 36.924 4.334 7.519 1.00 49.97 171 PRO A N 1
ATOM 1401 C CA . PRO A 1 171 ? 38.252 3.787 7.730 1.00 49.97 171 PRO A CA 1
ATOM 1402 C C . PRO A 1 171 ? 38.985 4.806 8.603 1.00 49.97 171 PRO A C 1
ATOM 1404 O O . PRO A 1 171 ? 39.096 5.976 8.237 1.00 49.97 171 PRO A O 1
ATOM 1407 N N . LYS A 1 172 ? 39.420 4.393 9.800 1.00 48.88 172 LYS A N 1
ATOM 1408 C CA . LYS A 1 172 ? 40.377 5.189 10.566 1.00 48.88 172 LYS A CA 1
ATOM 1409 C C . LYS A 1 172 ? 41.546 5.409 9.617 1.00 48.88 172 LYS A C 1
ATOM 1411 O O . LYS A 1 172 ? 42.214 4.435 9.272 1.00 48.88 172 LYS A O 1
ATOM 1416 N N . ASN A 1 173 ? 41.754 6.649 9.172 1.00 48.06 173 ASN A N 1
ATOM 1417 C CA . ASN A 1 173 ? 43.007 7.019 8.531 1.00 48.06 173 ASN A CA 1
ATOM 1418 C C . ASN A 1 173 ? 44.117 6.475 9.440 1.00 48.06 173 ASN A C 1
ATOM 1420 O O . ASN A 1 173 ? 44.117 6.820 10.631 1.00 48.06 173 ASN A O 1
ATOM 1424 N N . PRO A 1 174 ? 45.002 5.583 8.960 1.00 48.47 174 PRO A N 1
ATOM 1425 C CA . PRO A 1 174 ? 46.180 5.254 9.733 1.00 48.47 174 PRO A CA 1
ATOM 1426 C C . PRO A 1 174 ? 46.887 6.583 9.972 1.00 48.47 174 PRO A C 1
ATOM 1428 O O . PRO A 1 174 ? 47.134 7.335 9.028 1.00 48.47 174 PRO A O 1
ATOM 1431 N N . LYS A 1 175 ? 47.102 6.924 11.245 1.00 46.41 175 LYS A N 1
ATOM 1432 C CA . LYS A 1 175 ? 47.881 8.101 11.616 1.00 46.41 175 LYS A CA 1
ATOM 1433 C C . LYS A 1 175 ? 49.196 8.008 10.844 1.00 46.41 175 LYS A C 1
ATOM 1435 O O . LYS A 1 175 ? 49.957 7.068 11.063 1.00 46.41 175 LYS A O 1
ATOM 1440 N N . SER A 1 176 ? 49.435 8.931 9.918 1.00 49.16 176 SER A N 1
ATOM 1441 C CA . SER A 1 176 ? 50.779 9.160 9.410 1.00 49.16 176 SER A CA 1
ATOM 1442 C C . SER A 1 176 ? 51.571 9.719 10.588 1.00 49.16 176 SER A C 1
ATOM 1444 O O . SER A 1 176 ? 51.466 10.906 10.898 1.00 49.16 176 SER A O 1
ATOM 1446 N N . ASN A 1 177 ? 52.277 8.849 11.307 1.00 42.62 177 ASN A N 1
ATOM 1447 C CA . ASN A 1 177 ? 53.280 9.272 12.273 1.00 42.62 177 ASN A CA 1
ATOM 1448 C C . ASN A 1 177 ? 54.453 9.847 11.474 1.00 42.62 177 ASN A C 1
ATOM 1450 O O . ASN A 1 177 ? 55.384 9.127 11.126 1.00 42.62 177 ASN A O 1
ATOM 1454 N N . ASN A 1 178 ? 54.377 11.137 11.158 1.00 48.41 178 ASN A N 1
ATOM 1455 C CA . ASN A 1 178 ? 55.573 11.937 10.954 1.00 48.41 178 ASN A CA 1
ATOM 1456 C C . ASN A 1 178 ? 56.049 12.356 12.346 1.00 48.41 178 ASN A C 1
ATOM 1458 O O . ASN A 1 178 ? 55.730 13.448 12.806 1.00 48.41 178 ASN A O 1
ATOM 1462 N N . ASP A 1 179 ? 56.756 11.447 13.014 1.00 46.94 179 ASP A N 1
ATOM 1463 C CA . ASP A 1 179 ? 57.634 11.789 14.128 1.00 46.94 179 ASP A CA 1
ATOM 1464 C C . ASP A 1 179 ? 59.059 11.837 13.566 1.00 46.94 179 ASP A C 1
ATOM 1466 O O . ASP A 1 179 ? 59.822 10.871 13.618 1.00 46.94 179 ASP A O 1
ATOM 1470 N N . ASP A 1 180 ? 59.393 12.981 12.970 1.00 43.38 180 ASP A N 1
ATOM 1471 C CA . ASP A 1 180 ? 60.776 13.383 12.759 1.00 43.38 180 ASP A CA 1
ATOM 1472 C C . ASP A 1 180 ? 61.368 13.718 14.132 1.00 43.38 180 ASP A C 1
ATOM 1474 O O . ASP A 1 180 ? 61.042 14.749 14.721 1.00 43.38 180 ASP A O 1
ATOM 1478 N N . GLY A 1 181 ? 62.244 12.862 14.663 1.00 40.81 181 GLY A N 1
ATOM 1479 C CA . GLY A 1 181 ? 63.043 13.257 15.820 1.00 40.81 181 GLY A CA 1
ATOM 1480 C C . GLY A 1 181 ? 63.570 12.140 16.706 1.00 40.81 181 GLY A C 1
ATOM 1481 O O . GLY A 1 181 ? 63.026 11.874 17.768 1.00 40.81 181 GLY A O 1
ATOM 1482 N N . ASN A 1 182 ? 64.759 11.660 16.347 1.00 40.03 182 ASN A N 1
ATOM 1483 C CA . ASN A 1 182 ? 65.847 11.438 17.303 1.00 40.03 182 ASN A CA 1
ATOM 1484 C C . ASN A 1 182 ? 65.697 10.269 18.304 1.00 40.03 182 ASN A C 1
ATOM 1486 O O . ASN A 1 182 ? 65.478 10.456 19.499 1.00 40.03 182 ASN A O 1
ATOM 1490 N N . ALA A 1 183 ? 65.977 9.051 17.829 1.00 42.56 183 ALA A N 1
ATOM 1491 C CA . ALA A 1 183 ? 66.525 7.994 18.677 1.00 42.56 183 ALA A CA 1
ATOM 1492 C C . ALA A 1 183 ? 68.055 7.948 18.500 1.00 42.56 183 ALA A C 1
ATOM 1494 O O . ALA A 1 183 ? 68.586 7.359 17.560 1.00 42.56 183 ALA A O 1
ATOM 1495 N N . SER A 1 184 ? 68.734 8.637 19.415 1.00 39.22 184 SER A N 1
ATOM 1496 C CA . SER A 1 184 ? 70.173 8.642 19.698 1.00 39.22 184 SER A CA 1
ATOM 1497 C C . SER A 1 184 ? 70.758 7.215 19.709 1.00 39.22 184 SER A C 1
ATOM 1499 O O . SER A 1 184 ? 70.197 6.316 20.324 1.00 39.22 184 SER A O 1
ATOM 1501 N N . TRP A 1 185 ? 71.824 6.921 18.961 1.00 41.00 185 TRP A N 1
ATOM 1502 C CA . TRP A 1 185 ? 73.223 7.278 19.262 1.00 41.00 185 TRP A CA 1
ATOM 1503 C C . TRP A 1 185 ? 73.852 6.470 20.415 1.00 41.00 185 TRP A C 1
ATOM 1505 O O . TRP A 1 185 ? 74.275 7.043 21.402 1.00 41.00 185 TRP A O 1
ATOM 1515 N N . PHE A 1 186 ? 73.969 5.148 20.255 1.00 40.91 186 PHE A N 1
ATOM 1516 C CA . PHE A 1 186 ? 75.058 4.282 20.759 1.00 40.91 186 PHE A CA 1
ATOM 1517 C C . PHE A 1 186 ? 75.000 3.011 19.887 1.00 40.91 186 PHE A C 1
ATOM 1519 O O . PHE A 1 186 ? 73.941 2.413 19.789 1.00 40.91 186 PHE A O 1
ATOM 1526 N N . GLY A 1 187 ? 75.997 2.514 19.160 1.00 35.22 187 GLY A N 1
ATOM 1527 C CA . GLY A 1 187 ? 77.442 2.694 19.122 1.00 35.22 187 GLY A CA 1
ATOM 1528 C C . GLY A 1 187 ? 78.043 1.305 18.827 1.00 35.22 187 GLY A C 1
ATOM 1529 O O . GLY A 1 187 ? 77.552 0.322 19.367 1.00 35.22 187 GLY A O 1
ATOM 1530 N N . ILE A 1 188 ? 79.128 1.248 18.040 1.00 39.75 188 ILE A N 1
ATOM 1531 C CA . ILE A 1 188 ? 80.031 0.091 17.808 1.00 39.75 188 ILE A CA 1
ATOM 1532 C C . ILE A 1 188 ? 79.710 -0.789 16.573 1.00 39.75 188 ILE A C 1
ATOM 1534 O O . ILE A 1 188 ? 79.080 -1.832 16.670 1.00 39.75 188 ILE A O 1
ATOM 1538 N N . PHE A 1 189 ? 80.220 -0.394 15.397 1.00 38.47 189 PHE A N 1
ATOM 1539 C CA . PHE A 1 189 ? 81.397 -1.017 14.751 1.00 38.47 189 PHE A CA 1
ATOM 1540 C C . PHE A 1 189 ? 81.831 -0.184 13.524 1.00 38.47 189 PHE A C 1
ATOM 1542 O O . PHE A 1 189 ? 81.043 0.074 12.618 1.00 38.47 189 PHE A O 1
ATOM 1549 N N . LYS A 1 190 ? 83.097 0.259 13.508 1.00 49.06 190 LYS A N 1
ATOM 1550 C CA . LYS A 1 190 ? 83.771 0.867 12.342 1.00 49.06 190 LYS A CA 1
ATOM 1551 C C . LYS A 1 190 ? 84.180 -0.222 11.342 1.00 49.06 190 LYS A C 1
ATOM 1553 O O . LYS A 1 190 ? 84.619 -1.286 11.778 1.00 49.06 190 LYS A O 1
ATOM 1558 N N . PRO A 1 191 ? 84.282 0.125 10.050 1.00 43.22 191 PRO A N 1
ATOM 1559 C CA . PRO A 1 191 ? 85.476 -0.232 9.295 1.00 43.22 191 PRO A CA 1
ATOM 1560 C C . PRO A 1 191 ? 86.259 1.017 8.861 1.00 43.22 191 PRO A C 1
ATOM 1562 O O . PRO A 1 191 ? 85.708 2.038 8.465 1.00 43.22 191 PRO A O 1
ATOM 1565 N N . SER A 1 192 ? 87.576 0.906 9.008 1.00 44.97 192 SER A N 1
ATOM 1566 C CA . SER A 1 192 ? 88.616 1.860 8.616 1.00 44.97 192 SER A CA 1
ATOM 1567 C C . SER A 1 192 ? 88.626 2.117 7.102 1.00 44.97 192 SER A C 1
ATOM 1569 O O . SER A 1 192 ? 88.606 1.161 6.327 1.00 44.97 192 SER A O 1
ATOM 1571 N N . SER A 1 193 ? 88.718 3.383 6.678 1.00 51.38 193 SER A N 1
ATOM 1572 C CA . SER A 1 193 ? 89.123 3.756 5.317 1.00 51.38 193 SER A CA 1
ATOM 1573 C C . SER A 1 193 ? 90.626 4.041 5.277 1.00 51.38 193 SER A C 1
ATOM 1575 O O . SER A 1 193 ? 91.151 4.773 6.114 1.00 51.38 193 SER A O 1
ATOM 1577 N N . ARG A 1 194 ? 91.310 3.461 4.285 1.00 44.53 194 ARG A N 1
ATOM 1578 C CA . ARG A 1 194 ? 92.687 3.805 3.909 1.00 44.53 194 ARG A CA 1
ATOM 1579 C C . ARG A 1 194 ? 92.749 5.192 3.255 1.0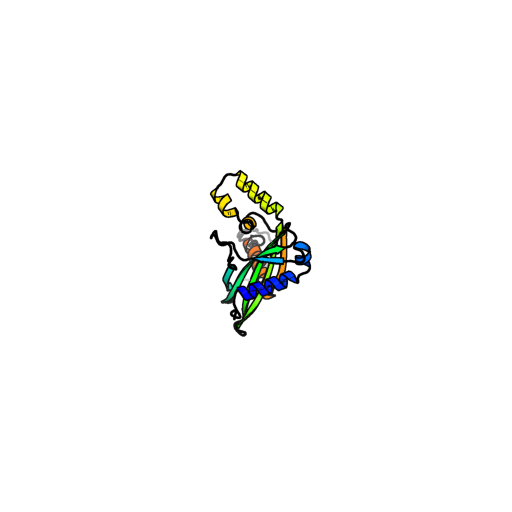0 44.53 194 ARG A C 1
ATOM 1581 O O . ARG A 1 194 ? 91.919 5.469 2.394 1.00 44.53 194 ARG A O 1
ATOM 1588 N N . ASN A 1 195 ? 93.833 5.884 3.617 1.00 44.62 195 ASN A N 1
ATOM 1589 C CA . ASN A 1 195 ? 94.503 7.063 3.046 1.00 44.62 195 ASN A CA 1
ATOM 1590 C C . ASN A 1 195 ? 93.796 8.416 3.118 1.00 44.62 195 ASN A C 1
ATOM 1592 O O . ASN A 1 195 ? 92.793 8.616 2.408 1.00 44.62 195 ASN A O 1
#

Mean predicted aligned error: 11.95 Å

Secondary structure (DSSP, 8-state):
---TT-HHHHHHHHHHHHHH-HHHHHHH-S-EEEE-PPPSSS-TT--PPEEEEEE-TTS-EEEEEEEEEEES-TTEEEEEEEEEEEETTTTEEEEEEEEEEEEEHHHHHHHHHHHHHTT-HHHHHHT-SHHHHTTTS--SEEEEEEE-HHHHHHHHHHHHHHHHHTTTT----------------------PPP-

InterPro domains:
  IPR013261 Mitochondrial import inner membrane translocase subunit Tim21 [PF08294] (2-107)
  IPR013261 Mitochondrial import inner membrane translocase subunit Tim21 [PTHR13032] (2-106)
  IPR038552 Tim21 IMS domain superfamily [G3DSA:3.10.450.320] (2-111)

Foldseek 3Di:
DPPQPDLVVVVVVVQVLLLPDPVNCVVQNNDKDKFADQDPDPPRVHRDWDWDWDQDPVRWTKIWTWIKMHHPDPQKIKIKIWIWTQDPVVSHTDTAWIKIFIAGPVVLVVLLVVVVVVVPVVVNVQSVDSVSSPVSDHGPDMDTSDHDPVNVVVVVVVVVVVCVVVPPDPPPPPPPPPPPDDDDDDDDDDDDDDD